Protein AF-A0A9R0X3T2-F1 (afdb_monomer_lite)

Radius of gyration: 29.92 Å; chains: 1; bounding box: 64×78×100 Å

Secondary structure (DSSP, 8-state):
--PPPPPPPP------------PPPPPPPP-----PPPP------PPP----------------------SSPPPPHHHHHHHHHHHHHHHHTT--PPEEEETHHHHHHHTT-----EEEEESSS-HHHHHHHHHHHHHHTT-----EE-----TTT-TT---EEEEETTEEEEEEE-EEEEEETTEEEEEEEE--HHHHHHTSS-GGGS-EEETTTTEEE-SSSSHHHHHHHTEE--SS-HHHHHHH-THHHHHHHHHHH-GGGTT--EE---

Foldseek 3Di:
DDDDDDDDDDDDDDDDDDDDPPDDDDDDDDDDDDDDDDDDDDDDDDDDDDDDDDDDDDPPPPPQLFQQFAQAFDDDPQRLVVLVLLVVLCVVVVPPKWWKFFFPCVLQRRSVHDDQETEIEIQPDAQVVSVVSSCVVCVVVVHDFDFFDAPADPPVQAPAWRWGWGQDPNGIYIYTAQWAWADDPPDLRTHIDRDDLLNSLQLDLWQLRSWIQTSVVSDIDRSLVCNVVCSRSLETEHSDQLVVNCVNPVVSVVVSVCVCPDPVSVSRHDYDRD

Organism: Triticum turgidum subsp. durum (NCBI:txid4567)

Structure (mmCIF, N/CA/C/O backbone):
data_AF-A0A9R0X3T2-F1
#
_entry.id   AF-A0A9R0X3T2-F1
#
loop_
_atom_site.group_PDB
_atom_site.id
_atom_site.type_symbol
_atom_site.label_atom_id
_atom_site.label_alt_id
_atom_site.label_comp_id
_atom_site.label_asym_id
_atom_site.label_entity_id
_atom_site.label_seq_id
_atom_site.pdbx_PDB_ins_code
_atom_site.Cartn_x
_atom_site.Cartn_y
_atom_site.Cartn_z
_atom_site.occupancy
_atom_site.B_iso_or_equiv
_atom_site.auth_seq_id
_atom_site.auth_comp_id
_atom_site.auth_asym_id
_atom_site.auth_atom_id
_atom_site.pdbx_PDB_model_num
ATOM 1 N N . MET A 1 1 ? 24.440 27.290 57.974 1.00 36.91 1 MET A N 1
ATOM 2 C CA . MET A 1 1 ? 24.805 26.361 59.068 1.00 36.91 1 MET A CA 1
ATOM 3 C C . MET A 1 1 ? 23.700 25.313 59.160 1.00 36.91 1 MET A C 1
ATOM 5 O O . MET A 1 1 ? 22.662 25.581 59.733 1.00 36.91 1 MET A O 1
ATOM 9 N N . SER A 1 2 ? 23.721 24.311 58.283 1.00 34.28 2 SER A N 1
ATOM 10 C CA . SER A 1 2 ? 24.320 22.978 58.498 1.00 34.28 2 SER A CA 1
ATOM 11 C C . SER A 1 2 ? 23.451 22.077 59.382 1.00 34.28 2 SER A C 1
ATOM 13 O O . SER A 1 2 ? 23.722 21.934 60.570 1.00 34.28 2 SER A O 1
ATOM 15 N N . LEU A 1 3 ? 22.445 21.429 58.780 1.00 30.67 3 LEU A N 1
ATOM 16 C CA . LEU A 1 3 ? 21.837 20.228 59.354 1.00 30.67 3 LEU A CA 1
ATOM 17 C C . LEU A 1 3 ? 22.583 18.996 58.827 1.00 30.67 3 LEU A C 1
ATOM 19 O O . LEU A 1 3 ? 22.654 18.747 57.626 1.00 30.67 3 LEU A O 1
ATOM 23 N N . ARG A 1 4 ? 23.194 18.280 59.773 1.00 31.97 4 ARG A N 1
ATOM 24 C CA . ARG A 1 4 ? 23.979 17.056 59.606 1.00 31.97 4 ARG A CA 1
ATOM 25 C C . ARG A 1 4 ? 23.088 15.876 59.209 1.00 31.97 4 ARG A C 1
ATOM 27 O O . ARG A 1 4 ? 22.057 15.650 59.835 1.00 31.97 4 ARG A O 1
ATOM 34 N N . LEU A 1 5 ? 23.556 15.089 58.237 1.00 32.12 5 LEU A N 1
ATOM 35 C CA . LEU A 1 5 ? 23.069 13.737 57.962 1.00 32.12 5 LEU A CA 1
ATOM 36 C C . LEU A 1 5 ? 23.277 12.829 59.187 1.00 32.12 5 LEU A C 1
ATOM 38 O O . LEU A 1 5 ? 24.387 12.741 59.716 1.00 32.12 5 LEU A O 1
ATOM 42 N N . LEU A 1 6 ? 22.218 12.120 59.585 1.00 33.97 6 LEU A N 1
ATOM 43 C CA . LEU A 1 6 ? 22.275 10.969 60.485 1.00 33.97 6 LEU A CA 1
ATOM 44 C C . LEU A 1 6 ? 22.559 9.688 59.684 1.00 33.97 6 LEU A C 1
ATOM 46 O O . LEU A 1 6 ? 21.814 9.328 58.776 1.00 33.97 6 LEU A O 1
ATOM 50 N N . LEU A 1 7 ? 23.628 8.993 60.069 1.00 35.19 7 LEU A N 1
ATOM 51 C CA . LEU A 1 7 ? 23.935 7.603 59.719 1.00 35.19 7 LEU A CA 1
ATOM 52 C C . LEU A 1 7 ? 23.179 6.637 60.651 1.00 35.19 7 LEU A C 1
ATOM 54 O O . LEU A 1 7 ? 23.139 6.902 61.855 1.00 35.19 7 LEU A O 1
ATOM 58 N N . PRO A 1 8 ? 22.710 5.472 60.164 1.00 43.31 8 PRO A N 1
ATOM 59 C CA . PRO A 1 8 ? 22.481 4.292 60.992 1.00 43.31 8 PRO A CA 1
ATOM 60 C C . PRO A 1 8 ? 23.628 3.254 60.872 1.00 43.31 8 PRO A C 1
ATOM 62 O O . PRO A 1 8 ? 24.472 3.357 59.976 1.00 43.31 8 PRO A O 1
ATOM 65 N N . PRO A 1 9 ? 23.710 2.281 61.807 1.00 38.84 9 PRO A N 1
ATOM 66 C CA . PRO A 1 9 ? 24.925 1.525 62.108 1.00 38.84 9 PRO A CA 1
ATOM 67 C C . PRO A 1 9 ? 25.069 0.182 61.363 1.00 38.84 9 PRO A C 1
ATOM 69 O O . PRO A 1 9 ? 24.185 -0.298 60.663 1.00 38.84 9 PRO A O 1
ATOM 72 N N . ARG A 1 10 ? 26.263 -0.392 61.548 1.00 34.38 10 ARG A N 1
ATOM 73 C CA . ARG A 1 10 ? 26.884 -1.574 60.928 1.00 34.38 10 ARG A CA 1
ATOM 74 C C . ARG A 1 10 ? 26.078 -2.881 61.023 1.00 34.38 10 ARG A C 1
ATOM 76 O O . ARG A 1 10 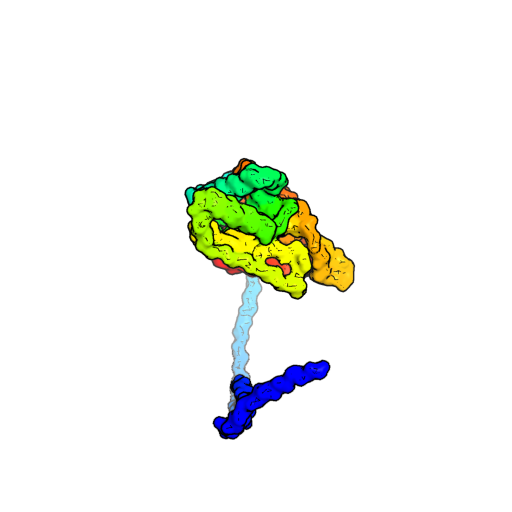? 25.565 -3.196 62.090 1.00 34.38 10 ARG A O 1
ATOM 83 N N . GLY A 1 11 ? 26.200 -3.727 59.988 1.00 29.55 11 GLY A N 1
ATOM 84 C CA . GLY A 1 11 ? 26.195 -5.187 60.168 1.00 29.55 11 GLY A CA 1
ATOM 85 C C . GLY A 1 11 ? 25.700 -6.049 58.999 1.00 29.55 11 GLY A C 1
ATOM 86 O O . GLY A 1 11 ? 24.588 -6.552 59.060 1.00 29.55 11 GLY A O 1
ATOM 87 N N . SER A 1 12 ? 26.534 -6.302 57.985 1.00 30.25 12 SER A N 1
ATOM 88 C CA . SER A 1 12 ? 26.829 -7.667 57.493 1.00 30.25 12 SER A CA 1
ATOM 89 C C . SER A 1 12 ? 27.680 -7.632 56.230 1.00 30.25 12 SER A C 1
ATOM 91 O O . SER A 1 12 ? 27.342 -7.025 55.218 1.00 30.25 12 SER A O 1
ATOM 93 N N . LEU A 1 13 ? 28.818 -8.305 56.339 1.00 33.38 13 LEU A N 1
ATOM 94 C CA . LEU A 1 13 ? 29.817 -8.526 55.313 1.00 33.38 13 LEU A CA 1
ATOM 95 C C . LEU A 1 13 ? 29.300 -9.631 54.373 1.00 33.38 13 LEU A C 1
ATOM 97 O O . LEU A 1 13 ? 29.270 -10.795 54.761 1.00 33.38 13 LEU A O 1
ATOM 101 N N . LEU A 1 14 ? 28.886 -9.283 53.153 1.00 32.12 14 LEU A N 1
ATOM 102 C CA . LEU A 1 14 ? 28.640 -10.253 52.082 1.00 32.12 14 LEU A CA 1
ATOM 103 C C . LEU A 1 14 ? 29.663 -10.025 50.971 1.00 32.12 14 LEU A C 1
ATOM 105 O O . LEU A 1 14 ? 29.669 -9.007 50.282 1.00 32.12 14 LEU A O 1
ATOM 109 N N . LEU A 1 15 ? 30.573 -10.991 50.878 1.00 32.34 15 LEU A N 1
ATOM 110 C CA . LEU A 1 15 ? 31.623 -11.121 49.880 1.00 32.34 15 LEU A CA 1
ATOM 111 C C . LEU A 1 15 ? 31.049 -11.033 48.458 1.00 32.34 15 LEU A C 1
ATOM 113 O O . LEU A 1 15 ? 30.177 -11.815 48.079 1.00 32.34 15 LEU A O 1
ATOM 117 N N . LEU A 1 16 ? 31.591 -10.107 47.662 1.00 30.00 16 LEU A N 1
ATOM 118 C CA . LEU A 1 16 ? 31.422 -10.085 46.212 1.00 30.00 16 LEU A CA 1
ATOM 119 C C . LEU A 1 16 ? 32.037 -11.357 45.609 1.00 30.00 16 LEU A C 1
ATOM 121 O O . LEU A 1 16 ? 33.257 -11.504 45.562 1.00 30.00 16 LEU A O 1
ATOM 125 N N . PHE A 1 17 ? 31.194 -12.245 45.086 1.00 31.61 17 PHE A N 1
ATOM 126 C CA . PHE A 1 17 ? 31.610 -13.246 44.106 1.00 31.61 17 PHE A CA 1
ATOM 127 C C . PHE A 1 17 ? 31.613 -12.608 42.706 1.00 31.61 17 PHE A C 1
ATOM 129 O O . PHE A 1 17 ? 30.622 -11.981 42.326 1.00 31.61 17 PHE A O 1
ATOM 136 N N . PRO A 1 18 ? 32.679 -12.761 41.901 1.00 34.22 18 PRO A N 1
ATOM 137 C CA . PRO A 1 18 ? 32.674 -12.275 40.530 1.00 34.22 18 PRO A CA 1
ATOM 138 C C . PRO A 1 18 ? 31.696 -13.098 39.679 1.00 34.22 18 PRO A C 1
ATOM 140 O O . PRO A 1 18 ? 31.764 -14.329 39.630 1.00 34.22 18 PRO A O 1
ATOM 143 N N . LEU A 1 19 ? 30.796 -12.404 38.975 1.00 35.81 19 LEU A N 1
ATOM 144 C CA . LEU A 1 19 ? 29.918 -12.971 37.951 1.00 35.81 19 LEU A CA 1
ATOM 145 C C . LEU A 1 19 ? 30.763 -13.649 36.863 1.00 35.81 19 LEU A C 1
ATOM 147 O O . LEU A 1 19 ? 31.404 -13.013 36.026 1.00 35.81 19 LEU A O 1
ATOM 151 N N . ARG A 1 20 ? 30.757 -14.981 36.894 1.00 31.84 20 ARG A N 1
ATOM 152 C CA . ARG A 1 20 ? 31.376 -15.867 35.910 1.00 31.84 20 ARG A CA 1
ATOM 153 C C . ARG A 1 20 ? 30.714 -15.631 34.547 1.00 31.84 20 ARG A C 1
ATOM 155 O O . ARG A 1 20 ? 29.551 -15.979 34.353 1.00 31.84 20 ARG A O 1
ATOM 162 N N . ARG A 1 21 ? 31.456 -15.054 33.592 1.00 35.69 21 ARG A N 1
ATOM 163 C CA . ARG A 1 21 ? 31.074 -15.009 32.169 1.00 35.69 21 ARG A CA 1
ATOM 164 C C . ARG A 1 21 ? 30.716 -16.428 31.710 1.00 35.69 21 ARG A C 1
ATOM 166 O O . ARG A 1 21 ? 31.570 -17.314 31.749 1.00 35.69 21 ARG A O 1
ATOM 173 N N . ARG A 1 22 ? 29.474 -16.647 31.263 1.00 32.12 22 ARG A N 1
ATOM 174 C CA . ARG A 1 22 ? 29.095 -17.859 30.521 1.00 32.12 22 ARG A CA 1
ATOM 175 C C . ARG A 1 22 ? 29.876 -17.866 29.204 1.00 32.12 22 ARG A C 1
ATOM 177 O O . ARG A 1 22 ? 29.570 -17.100 28.299 1.00 32.12 22 ARG A O 1
ATOM 184 N N . GLN A 1 23 ? 30.914 -18.694 29.126 1.00 35.78 23 GLN A N 1
ATOM 185 C CA . GLN A 1 23 ? 31.566 -19.046 27.869 1.00 35.78 23 GLN A CA 1
ATOM 186 C C . GLN A 1 23 ? 30.655 -20.027 27.124 1.00 35.78 23 GLN A C 1
ATOM 188 O O . GLN A 1 23 ? 30.303 -21.076 27.660 1.00 35.78 23 GLN A O 1
ATOM 193 N N . THR A 1 24 ? 30.256 -19.685 25.904 1.00 43.75 24 THR A N 1
ATOM 194 C CA . THR A 1 24 ? 29.661 -20.636 24.960 1.00 43.75 24 THR A CA 1
ATOM 195 C C . THR A 1 24 ? 30.725 -21.656 24.533 1.00 43.75 24 THR A C 1
ATOM 197 O O . THR A 1 24 ? 31.874 -21.256 24.309 1.00 43.75 24 THR A O 1
ATOM 200 N N . PRO A 1 25 ? 30.403 -22.954 24.406 1.00 37.44 25 PRO A N 1
ATOM 201 C CA . PRO A 1 25 ? 31.389 -23.949 24.000 1.00 37.44 25 PRO A CA 1
ATOM 202 C C . PRO A 1 25 ? 31.827 -23.716 22.545 1.00 37.44 25 PRO A C 1
ATOM 204 O O . PRO A 1 25 ? 31.000 -23.502 21.661 1.00 37.44 25 PRO A O 1
ATOM 207 N N . ARG A 1 26 ? 33.144 -23.741 22.304 1.00 41.28 26 ARG A N 1
ATOM 208 C CA . ARG A 1 26 ? 33.734 -23.765 20.955 1.00 41.28 26 ARG A CA 1
ATOM 209 C C . ARG A 1 26 ? 33.495 -25.139 20.307 1.00 41.28 26 ARG A C 1
ATOM 211 O O . ARG A 1 26 ? 33.545 -26.137 21.028 1.00 41.28 26 ARG A O 1
ATOM 218 N N . PRO A 1 27 ? 33.295 -25.220 18.980 1.00 46.53 27 PRO A N 1
ATOM 219 C CA . PRO A 1 27 ? 33.240 -26.500 18.279 1.00 46.53 27 PRO A CA 1
ATOM 220 C C . PRO A 1 27 ? 34.617 -27.197 18.294 1.00 46.53 27 PRO A C 1
ATOM 222 O O . PRO A 1 27 ? 35.647 -26.515 18.357 1.00 46.53 27 PRO A O 1
ATOM 225 N N . PRO A 1 28 ? 34.659 -28.542 18.255 1.00 49.03 28 PRO A N 1
ATOM 226 C CA . PRO A 1 28 ? 35.907 -29.298 18.297 1.00 49.03 28 PRO A CA 1
ATOM 227 C C . PRO A 1 28 ? 36.697 -29.166 16.980 1.00 49.03 28 PRO A C 1
ATOM 229 O O . PRO A 1 28 ? 36.103 -28.948 15.922 1.00 49.03 28 PRO A O 1
ATOM 232 N N . PRO A 1 29 ? 38.034 -29.313 17.015 1.00 39.72 29 PRO A N 1
ATOM 233 C CA . PRO A 1 29 ? 38.860 -29.268 15.815 1.00 39.72 29 PRO A CA 1
ATOM 234 C C . PRO A 1 29 ? 38.640 -30.512 14.943 1.00 39.72 29 PRO A C 1
ATOM 236 O O . PRO A 1 29 ? 38.550 -31.634 15.445 1.00 39.72 29 PRO A O 1
ATOM 239 N N . PHE A 1 30 ? 38.599 -30.308 13.623 1.00 37.53 30 PHE A N 1
ATOM 240 C CA . PHE A 1 30 ? 38.613 -31.384 12.633 1.00 37.53 30 PHE A CA 1
ATOM 241 C C . PHE A 1 30 ? 39.900 -32.203 12.779 1.00 37.53 30 PHE A C 1
ATOM 243 O O . PHE A 1 30 ? 41.004 -31.691 12.596 1.00 37.53 30 PHE A O 1
ATOM 250 N N . ARG A 1 31 ? 39.750 -33.485 13.114 1.00 30.50 31 ARG A N 1
ATOM 251 C CA . ARG A 1 31 ? 40.844 -34.453 13.183 1.00 30.50 31 ARG A CA 1
ATOM 252 C C . ARG A 1 31 ? 40.905 -35.187 11.845 1.00 30.50 31 ARG A C 1
ATOM 254 O O . ARG A 1 31 ? 40.055 -36.021 11.556 1.00 30.50 31 ARG A O 1
ATOM 261 N N . THR A 1 32 ? 41.891 -34.857 11.019 1.00 31.91 32 THR A N 1
ATOM 262 C CA . THR A 1 32 ? 42.253 -35.626 9.826 1.00 31.91 32 THR A CA 1
ATOM 263 C C . THR A 1 32 ? 42.945 -36.914 10.261 1.00 31.91 32 THR A C 1
ATOM 265 O O . THR A 1 32 ? 44.094 -36.905 10.694 1.00 31.91 32 THR A O 1
ATOM 268 N N . THR A 1 33 ? 42.244 -38.040 10.169 1.00 30.36 33 THR A N 1
ATOM 269 C CA . THR A 1 33 ? 42.866 -39.366 10.219 1.00 30.36 33 THR A CA 1
ATOM 270 C C . THR A 1 33 ? 43.105 -39.838 8.794 1.00 30.36 33 THR A C 1
ATOM 272 O O . THR A 1 33 ? 42.162 -40.169 8.075 1.00 30.36 33 THR A O 1
ATOM 275 N N . ALA A 1 34 ? 44.376 -39.840 8.394 1.00 35.28 34 ALA A N 1
ATOM 276 C CA . ALA A 1 34 ? 44.856 -40.576 7.237 1.00 35.28 34 ALA A CA 1
ATOM 277 C C . ALA A 1 34 ? 44.520 -42.063 7.421 1.00 35.28 34 ALA A C 1
ATOM 279 O O . ALA A 1 34 ? 44.840 -42.647 8.456 1.00 35.28 34 ALA A O 1
ATOM 280 N N . THR A 1 35 ? 43.853 -42.653 6.434 1.00 33.06 35 THR A N 1
ATOM 281 C CA . THR A 1 35 ? 43.736 -44.106 6.293 1.00 33.06 35 THR A CA 1
ATOM 282 C C . THR A 1 35 ? 44.109 -44.471 4.864 1.00 33.06 35 THR A C 1
ATOM 284 O O . THR A 1 35 ? 43.756 -43.770 3.915 1.00 33.06 35 THR A O 1
ATOM 287 N N . ASP A 1 36 ? 44.928 -45.513 4.780 1.00 29.47 36 ASP A N 1
ATOM 288 C CA . ASP A 1 36 ? 45.645 -46.012 3.618 1.00 29.47 36 ASP A CA 1
ATOM 289 C C . ASP A 1 36 ? 44.772 -46.271 2.388 1.00 29.47 36 ASP A C 1
ATOM 291 O O . ASP A 1 36 ? 43.709 -46.889 2.456 1.00 29.47 36 ASP A O 1
ATOM 295 N N . VAL A 1 37 ? 45.304 -45.873 1.232 1.00 32.44 37 VAL A N 1
ATOM 296 C CA . VAL A 1 37 ? 44.839 -46.286 -0.093 1.00 32.44 37 VAL A CA 1
ATOM 297 C C . VAL A 1 37 ? 45.663 -47.504 -0.524 1.00 32.44 37 VAL A C 1
ATOM 299 O O . VAL A 1 37 ? 46.874 -47.366 -0.702 1.00 32.44 37 VAL A O 1
ATOM 302 N N . PRO A 1 38 ? 45.065 -48.684 -0.769 1.00 32.12 38 PRO A N 1
ATOM 303 C CA . PRO A 1 38 ? 45.758 -49.743 -1.477 1.00 32.12 38 PRO A CA 1
ATOM 304 C C . PRO A 1 38 ? 45.622 -49.540 -2.991 1.00 32.12 38 PRO A C 1
ATOM 306 O O . PRO A 1 38 ? 44.528 -49.470 -3.551 1.00 32.12 38 PRO A O 1
ATOM 309 N N . HIS A 1 39 ? 46.770 -49.486 -3.661 1.00 30.41 39 HIS A N 1
ATOM 310 C CA . HIS A 1 39 ? 46.905 -49.619 -5.107 1.00 30.41 39 HIS A CA 1
ATOM 311 C C . HIS A 1 39 ? 46.313 -50.949 -5.607 1.00 30.41 39 HIS A C 1
ATOM 313 O O . HIS A 1 39 ? 46.802 -52.011 -5.218 1.00 30.41 39 HIS A O 1
ATOM 319 N N . ARG A 1 40 ? 45.389 -50.915 -6.583 1.00 30.19 40 ARG A N 1
ATOM 320 C CA . ARG A 1 40 ? 45.369 -51.926 -7.659 1.00 30.19 40 ARG A CA 1
ATOM 321 C C . ARG A 1 40 ? 44.568 -51.529 -8.908 1.00 30.19 40 ARG A C 1
ATOM 323 O O . ARG A 1 40 ? 43.370 -51.305 -8.849 1.00 30.19 40 ARG A O 1
ATOM 330 N N . ALA A 1 41 ? 45.300 -51.566 -10.022 1.00 29.28 41 ALA A N 1
ATOM 331 C CA . ALA A 1 41 ? 44.943 -51.981 -11.382 1.00 29.28 41 ALA A CA 1
ATOM 332 C C . ALA A 1 41 ? 43.785 -51.301 -12.145 1.00 29.28 41 ALA A C 1
ATOM 334 O O . ALA A 1 41 ? 42.599 -51.494 -11.902 1.00 29.28 41 ALA A O 1
ATOM 335 N N . SER A 1 42 ? 44.218 -50.629 -13.210 1.00 30.41 42 SER A N 1
ATOM 336 C CA . SER A 1 42 ? 43.514 -50.251 -14.432 1.00 30.41 42 SER A CA 1
ATOM 337 C C . SER A 1 42 ? 42.601 -51.335 -15.022 1.00 30.41 42 SER A C 1
ATOM 339 O O . SER A 1 42 ? 43.057 -52.435 -15.332 1.00 30.41 42 SER A O 1
ATOM 341 N N . SER A 1 43 ? 41.362 -50.960 -15.338 1.00 30.11 43 SER A N 1
ATOM 342 C CA . SER A 1 43 ? 40.612 -51.539 -16.457 1.00 30.11 43 SER A CA 1
ATOM 343 C C . SER A 1 43 ? 39.827 -50.431 -17.163 1.00 30.11 43 SER A C 1
ATOM 345 O O . SER A 1 43 ? 39.047 -49.700 -16.558 1.00 30.11 43 SER A O 1
ATOM 347 N N . PHE A 1 44 ? 40.132 -50.255 -18.447 1.00 30.97 44 PHE A N 1
ATOM 348 C CA . PHE A 1 44 ? 39.480 -49.322 -19.356 1.00 30.97 44 PHE A CA 1
ATOM 349 C C . PHE A 1 44 ? 38.046 -49.794 -19.625 1.00 30.97 44 PHE A C 1
ATOM 351 O O . PHE A 1 44 ? 37.859 -50.891 -20.145 1.00 30.97 44 PHE A O 1
ATOM 358 N N . PHE A 1 45 ? 37.049 -48.957 -19.332 1.00 30.36 45 PHE A N 1
ATOM 359 C CA . PHE A 1 45 ? 35.698 -49.110 -19.873 1.00 30.36 45 PHE A CA 1
ATOM 360 C C . PHE A 1 45 ? 35.379 -47.923 -20.781 1.00 30.36 45 PHE A C 1
ATOM 362 O O . PHE A 1 45 ? 35.136 -46.802 -20.338 1.00 30.36 45 PHE A O 1
ATOM 369 N N . SER A 1 46 ? 35.431 -48.200 -22.078 1.00 27.72 46 SER A N 1
ATOM 370 C CA . SER A 1 46 ? 35.060 -47.323 -23.182 1.00 27.72 46 SER A CA 1
ATOM 371 C C . SER A 1 46 ? 33.535 -47.186 -23.239 1.00 27.72 46 SER A C 1
ATOM 373 O O . SER A 1 46 ? 32.839 -48.182 -23.429 1.00 27.72 46 SER A O 1
ATOM 375 N N . ILE A 1 47 ? 33.002 -45.968 -23.118 1.00 32.19 47 ILE A N 1
ATOM 376 C CA . ILE A 1 47 ? 31.589 -45.665 -23.408 1.00 32.19 47 ILE A CA 1
ATOM 377 C C . ILE A 1 47 ? 31.531 -45.021 -24.803 1.00 32.19 47 ILE A C 1
ATOM 379 O O . ILE A 1 47 ? 32.277 -44.070 -25.049 1.00 32.19 47 ILE A O 1
ATOM 383 N N . PRO A 1 48 ? 30.697 -45.509 -25.742 1.00 32.19 48 PRO A N 1
ATOM 384 C CA . PRO A 1 48 ? 30.672 -44.980 -27.097 1.00 32.19 48 PRO A CA 1
ATOM 385 C C . PRO A 1 48 ? 29.901 -43.656 -27.161 1.00 32.19 48 PRO A C 1
ATOM 387 O O . PRO A 1 48 ? 28.769 -43.544 -26.691 1.00 32.19 48 PRO A O 1
ATOM 390 N N . ILE A 1 49 ? 30.509 -42.664 -27.812 1.00 31.42 49 ILE A N 1
ATOM 391 C CA . ILE A 1 49 ? 29.857 -41.431 -28.259 1.00 31.42 49 ILE A CA 1
ATOM 392 C C . ILE A 1 49 ? 28.960 -41.796 -29.445 1.00 31.42 49 ILE A C 1
ATOM 394 O O . ILE A 1 49 ? 29.452 -42.155 -30.515 1.00 31.42 49 ILE A O 1
ATOM 398 N N . ARG A 1 50 ? 27.639 -41.707 -29.270 1.00 29.66 50 ARG A N 1
ATOM 399 C CA . ARG A 1 50 ? 26.685 -41.830 -30.376 1.00 29.66 50 ARG A CA 1
ATOM 400 C C . ARG A 1 50 ? 26.343 -40.432 -30.881 1.00 29.66 50 ARG A C 1
ATOM 402 O O . ARG A 1 50 ? 25.562 -39.715 -30.266 1.00 29.66 50 ARG A O 1
ATOM 409 N N . ALA A 1 51 ? 26.951 -40.059 -32.002 1.00 33.31 51 ALA A N 1
ATOM 410 C CA . ALA A 1 51 ? 26.495 -38.941 -32.812 1.00 33.31 51 ALA A CA 1
ATOM 411 C C . ALA A 1 51 ? 25.090 -39.257 -33.351 1.00 33.31 51 ALA A C 1
ATOM 413 O O . ALA A 1 51 ? 24.871 -40.329 -33.917 1.00 33.31 51 ALA A O 1
ATOM 414 N N . PHE A 1 52 ? 24.152 -38.328 -33.180 1.00 30.59 52 PHE A N 1
ATOM 415 C CA . PHE A 1 52 ? 22.895 -38.327 -33.920 1.00 30.59 52 PHE A CA 1
ATOM 416 C C . PHE A 1 52 ? 22.714 -36.953 -34.559 1.00 30.59 52 PHE A C 1
ATOM 418 O O . PHE A 1 52 ? 22.455 -35.950 -33.899 1.00 30.59 52 PHE A O 1
ATOM 425 N N . THR A 1 53 ? 22.938 -36.935 -35.866 1.00 33.16 53 THR A N 1
ATOM 426 C CA . THR A 1 53 ? 22.538 -35.895 -36.803 1.00 33.16 53 THR A CA 1
ATOM 427 C C . THR A 1 53 ? 21.020 -35.941 -36.982 1.00 33.16 53 THR A C 1
ATOM 429 O O . THR A 1 53 ? 20.437 -37.017 -37.098 1.00 33.16 53 THR A O 1
ATOM 432 N N . GLY A 1 54 ? 20.369 -34.777 -37.023 1.00 28.89 54 GLY A N 1
ATOM 433 C CA . GLY A 1 54 ? 18.943 -34.689 -37.338 1.00 28.89 54 GLY A CA 1
ATOM 434 C C . GLY A 1 54 ? 18.298 -33.391 -36.873 1.00 28.89 54 GLY A C 1
ATOM 435 O O . GLY A 1 54 ? 17.645 -33.356 -35.838 1.00 28.89 54 GLY A O 1
ATOM 436 N N . VAL A 1 55 ? 18.465 -32.326 -37.657 1.00 39.66 55 VAL A N 1
ATOM 437 C CA . VAL A 1 55 ? 17.594 -31.147 -37.594 1.00 39.66 55 VAL A CA 1
ATOM 438 C C . VAL A 1 55 ? 16.322 -31.483 -38.371 1.00 39.66 55 VAL A C 1
ATOM 440 O O . VAL A 1 55 ? 16.385 -31.693 -39.578 1.00 39.66 55 VAL A O 1
ATOM 443 N N . SER A 1 56 ? 15.174 -31.522 -37.700 1.00 31.36 56 SER A N 1
ATOM 444 C CA . SER A 1 56 ? 13.887 -31.202 -38.322 1.00 31.36 56 SER A CA 1
ATOM 445 C C . SER A 1 56 ? 12.906 -30.744 -37.247 1.00 31.36 56 SER A C 1
ATOM 447 O O . SER A 1 56 ? 12.848 -31.308 -36.155 1.00 31.36 56 SER A O 1
ATOM 449 N N . GLY A 1 57 ? 12.231 -29.636 -37.539 1.00 38.44 57 GLY A N 1
ATOM 450 C CA . GLY A 1 57 ? 11.612 -28.741 -36.574 1.00 38.44 57 GLY A CA 1
ATOM 451 C C . GLY A 1 57 ? 10.501 -29.368 -35.741 1.00 38.44 57 GLY A C 1
ATOM 452 O O . GLY A 1 57 ? 9.478 -29.805 -36.256 1.00 38.44 57 GLY A O 1
ATOM 453 N N . MET A 1 58 ? 10.673 -29.290 -34.427 1.00 33.28 58 MET A N 1
ATOM 454 C CA . MET A 1 58 ? 9.571 -29.275 -33.476 1.00 33.28 58 MET A CA 1
ATOM 455 C C . MET A 1 58 ? 9.344 -27.808 -33.128 1.00 33.28 58 MET A C 1
ATOM 457 O O . MET A 1 58 ? 10.093 -27.223 -32.347 1.00 33.28 58 MET A O 1
ATOM 461 N N . ALA A 1 59 ? 8.348 -27.189 -33.761 1.00 36.31 59 ALA A N 1
ATOM 462 C CA . ALA A 1 59 ? 7.803 -25.931 -33.283 1.00 36.31 59 ALA A CA 1
ATOM 463 C C . ALA A 1 59 ? 7.253 -26.193 -31.876 1.00 36.31 59 ALA A C 1
ATOM 465 O O . ALA A 1 59 ? 6.151 -26.712 -31.710 1.00 36.31 59 ALA A O 1
ATOM 466 N N . ALA A 1 60 ? 8.058 -25.893 -30.857 1.00 38.88 60 ALA A N 1
ATOM 467 C CA . ALA A 1 60 ? 7.586 -25.795 -29.492 1.00 38.88 60 ALA A CA 1
ATOM 468 C C . ALA A 1 60 ? 6.623 -24.610 -29.465 1.00 38.88 60 ALA A C 1
ATOM 470 O O . ALA A 1 60 ? 7.037 -23.461 -29.326 1.00 38.88 60 ALA A O 1
ATOM 471 N N . GLY A 1 61 ? 5.336 -24.889 -29.673 1.00 33.22 61 GLY A N 1
ATOM 472 C CA . GLY A 1 61 ? 4.283 -23.943 -29.361 1.00 33.22 61 GLY A CA 1
ATOM 473 C C . GLY A 1 61 ? 4.465 -23.556 -27.903 1.00 33.22 61 GLY A C 1
ATOM 474 O O . GLY A 1 61 ? 4.202 -24.350 -27.002 1.00 33.22 61 GLY A O 1
ATOM 475 N N . THR A 1 62 ? 4.988 -22.357 -27.661 1.00 40.56 62 THR A N 1
ATOM 476 C CA . THR A 1 62 ? 4.980 -21.750 -26.340 1.00 40.56 62 THR A CA 1
ATOM 477 C C . THR A 1 62 ? 3.520 -21.515 -25.996 1.00 40.56 62 THR A C 1
ATOM 479 O O . THR A 1 62 ? 2.973 -20.465 -26.319 1.00 40.56 62 THR A O 1
ATOM 482 N N . HIS A 1 63 ? 2.866 -22.504 -25.384 1.00 42.59 63 HIS A N 1
ATOM 483 C CA . HIS A 1 63 ? 1.602 -22.288 -24.701 1.00 42.59 63 HIS A CA 1
ATOM 484 C C . HIS A 1 63 ? 1.892 -21.306 -23.572 1.00 42.59 63 HIS A C 1
ATOM 486 O O . HIS A 1 63 ? 2.392 -21.659 -22.504 1.00 42.59 63 HIS A O 1
ATOM 492 N N . GLN A 1 64 ? 1.683 -20.033 -23.877 1.00 52.66 64 GLN A N 1
ATOM 493 C CA . GLN A 1 64 ? 1.828 -18.938 -22.947 1.00 52.66 64 GLN A CA 1
ATOM 494 C C . GLN A 1 64 ? 0.683 -19.102 -21.954 1.00 52.66 64 GLN A C 1
ATOM 496 O O . GLN A 1 64 ? -0.474 -18.860 -22.281 1.00 52.66 64 GLN A O 1
ATOM 501 N N . ARG A 1 65 ? 0.999 -19.651 -20.780 1.00 60.12 65 ARG A N 1
ATOM 502 C CA . ARG A 1 65 ? 0.041 -19.827 -19.691 1.00 60.12 65 ARG A CA 1
ATOM 503 C C . ARG A 1 65 ? -0.342 -18.422 -19.227 1.00 60.12 65 ARG A C 1
ATOM 505 O O . ARG A 1 65 ? 0.427 -17.779 -18.523 1.00 60.12 65 ARG A O 1
ATOM 512 N N . THR A 1 66 ? -1.458 -17.909 -19.727 1.00 63.84 66 THR A N 1
ATOM 513 C CA . THR A 1 66 ? -2.021 -16.634 -19.285 1.00 63.84 66 THR A CA 1
ATOM 514 C C . THR A 1 66 ? -2.597 -16.832 -17.896 1.00 63.84 66 THR A C 1
ATOM 516 O O . THR A 1 66 ? -3.303 -17.813 -17.654 1.00 63.84 66 THR A O 1
ATOM 519 N N . VAL A 1 67 ? -2.260 -15.933 -16.981 1.00 77.62 67 VAL A N 1
ATOM 520 C CA . VAL A 1 67 ? -2.780 -15.964 -15.617 1.00 77.62 67 VAL A CA 1
ATOM 521 C C . VAL A 1 67 ? -4.173 -15.349 -15.634 1.00 77.62 67 VAL A C 1
ATOM 523 O O . VAL A 1 67 ? -4.371 -14.285 -16.223 1.00 77.62 67 VAL A O 1
ATOM 526 N N . GLU A 1 68 ? -5.145 -16.014 -15.014 1.00 79.75 68 GLU A N 1
ATOM 527 C CA . GLU A 1 68 ? -6.463 -15.418 -14.805 1.00 79.75 68 GLU A CA 1
ATOM 528 C C . GLU A 1 68 ? -6.344 -14.339 -13.728 1.00 79.75 68 GLU A C 1
ATOM 530 O O . GLU A 1 68 ? -6.079 -14.621 -12.561 1.00 79.75 68 GLU A O 1
ATOM 535 N N . VAL A 1 69 ? -6.501 -13.086 -14.148 1.00 82.12 69 VAL A N 1
ATOM 536 C CA . VAL A 1 69 ? -6.442 -11.914 -13.276 1.00 82.12 69 VAL A CA 1
ATOM 537 C C . VAL A 1 69 ? -7.823 -11.285 -13.253 1.00 82.12 69 VAL A C 1
ATOM 539 O O . VAL A 1 69 ? -8.380 -10.973 -14.308 1.00 82.12 69 VAL A O 1
ATOM 542 N N . ARG A 1 70 ? -8.370 -11.093 -12.055 1.00 84.25 70 ARG A N 1
ATOM 543 C CA . ARG A 1 70 ? -9.661 -10.430 -11.854 1.00 84.25 70 ARG A CA 1
ATOM 544 C C . ARG A 1 70 ? -9.573 -8.962 -12.272 1.00 84.25 70 ARG A C 1
ATOM 546 O O . ARG A 1 70 ? -8.544 -8.318 -12.091 1.00 84.25 70 ARG A O 1
ATOM 553 N N . GLU A 1 71 ? -10.661 -8.421 -12.813 1.00 77.94 71 GLU A N 1
ATOM 554 C CA . GLU A 1 71 ? -10.718 -7.007 -13.218 1.00 77.94 71 GLU A CA 1
ATOM 555 C C . GLU A 1 71 ? -10.864 -6.058 -12.022 1.00 77.94 71 GLU A C 1
ATOM 557 O O . GLU A 1 71 ? -10.449 -4.902 -12.089 1.00 77.94 71 GLU A O 1
ATOM 562 N N . SER A 1 72 ? -11.411 -6.557 -10.912 1.00 83.00 72 SER A N 1
ATOM 563 C CA . SER A 1 72 ? -11.632 -5.804 -9.682 1.00 83.00 72 SER A CA 1
ATOM 564 C C . SER A 1 72 ? -11.196 -6.591 -8.450 1.00 83.00 72 SER A C 1
ATOM 566 O O . SER A 1 72 ? -11.255 -7.821 -8.412 1.00 83.00 72 SER A O 1
ATOM 568 N N . VAL A 1 73 ? -10.788 -5.856 -7.418 1.00 87.31 73 VAL A N 1
ATOM 569 C CA . VAL A 1 73 ? -10.469 -6.409 -6.100 1.00 87.31 73 VAL A CA 1
ATOM 570 C C . VAL A 1 73 ? -11.764 -6.623 -5.319 1.00 87.31 73 VAL A C 1
ATOM 572 O O . VAL A 1 73 ? -12.531 -5.684 -5.119 1.00 87.31 73 VAL A O 1
ATOM 575 N N . GLU A 1 74 ? -11.988 -7.855 -4.867 1.00 86.88 74 GLU A N 1
ATOM 576 C CA . GLU A 1 74 ? -13.083 -8.208 -3.961 1.00 86.88 74 GLU A CA 1
ATOM 577 C C . GLU A 1 74 ? -12.591 -8.144 -2.513 1.00 86.88 74 GLU A C 1
ATOM 579 O O . GLU A 1 74 ? -11.601 -8.787 -2.142 1.00 86.88 74 GLU A O 1
ATOM 584 N N . LEU A 1 75 ? -13.283 -7.348 -1.703 1.00 88.12 75 LEU A N 1
ATOM 585 C CA . LEU A 1 75 ? -12.979 -7.161 -0.290 1.00 88.12 75 LEU A CA 1
ATOM 586 C C . LEU A 1 75 ? -13.769 -8.157 0.554 1.00 88.12 75 LEU A C 1
ATOM 588 O O . LEU A 1 75 ? -14.924 -8.456 0.254 1.00 88.12 75 LEU A O 1
ATOM 592 N N . THR A 1 76 ? -13.156 -8.666 1.619 1.00 90.19 76 THR A N 1
ATOM 593 C CA . THR A 1 76 ? -13.898 -9.401 2.650 1.00 90.19 76 THR A CA 1
ATOM 594 C C . THR A 1 76 ? -14.683 -8.428 3.528 1.00 90.19 76 THR A C 1
ATOM 596 O O . THR A 1 76 ? -14.331 -7.254 3.635 1.00 90.19 76 THR A O 1
ATOM 599 N N . GLU A 1 77 ? -15.717 -8.914 4.217 1.00 89.75 77 GLU A N 1
ATOM 600 C CA . GLU A 1 77 ? -16.488 -8.091 5.163 1.00 89.75 77 GLU A CA 1
ATOM 601 C C . GLU A 1 77 ? -15.590 -7.441 6.232 1.00 89.75 77 GLU A C 1
ATOM 603 O O . GLU A 1 77 ? -15.806 -6.299 6.633 1.00 89.75 77 GLU A O 1
ATOM 608 N N . GLU A 1 78 ? -14.549 -8.146 6.680 1.00 88.69 78 GLU A N 1
ATOM 609 C CA . GLU A 1 78 ? -13.576 -7.629 7.645 1.00 88.69 78 GLU A CA 1
ATOM 610 C C . GLU A 1 78 ? -12.736 -6.489 7.053 1.00 88.69 78 GLU A C 1
ATOM 612 O O . GLU A 1 78 ? -12.600 -5.438 7.680 1.00 88.69 78 GLU A O 1
ATOM 617 N N . GLU A 1 79 ? -12.228 -6.654 5.829 1.00 90.88 79 GLU A N 1
ATOM 618 C CA . GLU A 1 79 ? -11.466 -5.619 5.120 1.00 90.88 79 GLU A CA 1
ATOM 619 C C . GLU A 1 79 ? -12.324 -4.385 4.839 1.00 90.88 79 GLU A C 1
ATOM 621 O O . GLU A 1 79 ? -11.876 -3.261 5.058 1.00 90.88 79 GLU A O 1
ATOM 626 N N . GLU A 1 80 ? -13.579 -4.571 4.419 1.00 91.50 80 GLU A N 1
ATOM 627 C CA . GLU A 1 80 ? -14.507 -3.460 4.211 1.00 91.50 80 GLU A CA 1
ATOM 628 C C . GLU A 1 80 ? -14.755 -2.681 5.500 1.00 91.50 80 GLU A C 1
ATOM 630 O O . GLU A 1 80 ? -14.740 -1.448 5.484 1.00 91.50 80 GLU A O 1
ATOM 635 N N . ARG A 1 81 ? -14.928 -3.376 6.630 1.00 91.00 81 ARG A N 1
ATOM 636 C CA . ARG A 1 81 ? -15.096 -2.737 7.941 1.00 91.00 81 ARG A CA 1
ATOM 637 C C . ARG A 1 81 ? -13.851 -1.968 8.366 1.00 91.00 81 ARG A C 1
ATOM 639 O O . ARG A 1 81 ? -13.975 -0.845 8.856 1.00 91.00 81 ARG A O 1
ATOM 646 N N . ILE A 1 82 ? -12.665 -2.541 8.164 1.00 90.75 82 ILE A N 1
ATOM 647 C CA . ILE A 1 82 ? -11.388 -1.868 8.431 1.00 90.75 82 ILE A CA 1
ATOM 648 C C . ILE A 1 82 ? -11.282 -0.604 7.578 1.00 90.75 82 ILE A C 1
ATOM 650 O O . ILE A 1 82 ? -11.068 0.485 8.104 1.00 90.75 82 ILE A O 1
ATOM 654 N N . PHE A 1 83 ? -11.463 -0.720 6.266 1.00 93.44 83 PHE A N 1
ATOM 655 C CA . PHE A 1 83 ? -11.313 0.395 5.337 1.00 93.44 83 PHE A CA 1
ATOM 656 C C . PHE A 1 83 ? -12.349 1.489 5.576 1.00 93.44 83 PHE A C 1
ATOM 658 O O . PHE A 1 83 ? -11.999 2.669 5.567 1.00 93.44 83 PHE A O 1
ATOM 665 N N . ALA A 1 84 ? -13.597 1.119 5.873 1.00 92.25 84 ALA A N 1
ATOM 666 C CA . ALA A 1 84 ? -14.627 2.066 6.280 1.00 92.25 84 ALA A CA 1
ATOM 667 C C . ALA A 1 84 ? -14.197 2.843 7.529 1.00 92.25 84 ALA A C 1
ATOM 669 O O . ALA A 1 84 ? -14.238 4.073 7.515 1.00 92.25 84 ALA A O 1
ATOM 670 N N . ARG A 1 85 ? -13.682 2.144 8.550 1.00 90.06 85 ARG A N 1
ATOM 671 C CA . ARG A 1 85 ? -13.173 2.765 9.777 1.00 90.06 85 ARG A CA 1
ATOM 672 C C . ARG A 1 85 ? -12.026 3.734 9.502 1.00 90.06 85 ARG A C 1
ATOM 674 O O . ARG A 1 85 ? -12.019 4.834 10.048 1.00 90.06 85 ARG A O 1
ATOM 681 N N . LEU A 1 86 ? -11.065 3.363 8.660 1.00 92.25 86 LEU A N 1
ATOM 682 C CA . LEU A 1 86 ? -9.955 4.256 8.321 1.00 92.25 86 LEU A CA 1
ATOM 683 C C . LEU A 1 86 ? -10.442 5.506 7.574 1.00 92.25 86 LEU A C 1
ATOM 685 O O . LEU A 1 86 ? -9.994 6.614 7.862 1.00 92.25 86 LEU A O 1
ATOM 689 N N . LEU A 1 87 ? -11.402 5.353 6.659 1.00 93.94 87 LEU A N 1
ATOM 690 C CA . LEU A 1 87 ? -12.012 6.485 5.962 1.00 93.94 87 LEU A CA 1
ATOM 691 C C . LEU A 1 87 ? -12.853 7.368 6.898 1.00 93.94 87 LEU A C 1
ATOM 693 O O . LEU A 1 87 ? -12.885 8.583 6.708 1.00 93.94 87 LEU A O 1
ATOM 697 N N . ASP A 1 88 ? -13.513 6.795 7.907 1.00 92.75 88 ASP A N 1
ATOM 698 C CA . ASP A 1 88 ? -14.219 7.557 8.942 1.00 92.75 88 ASP A CA 1
ATOM 699 C C . ASP A 1 88 ? -13.260 8.443 9.736 1.00 92.75 88 ASP A C 1
ATOM 701 O O . ASP A 1 88 ? -13.561 9.614 9.953 1.00 92.75 88 ASP A O 1
ATOM 705 N N . VAL A 1 89 ? -12.083 7.925 10.103 1.00 91.62 89 VAL A N 1
ATOM 706 C CA . VAL A 1 89 ? -11.027 8.700 10.778 1.00 91.62 89 VAL A CA 1
ATOM 707 C C . VAL A 1 89 ? -10.591 9.878 9.906 1.00 91.62 89 VAL A C 1
ATOM 709 O O . VAL A 1 89 ? -10.556 11.018 10.372 1.00 91.62 89 VAL A O 1
ATOM 712 N N . VAL A 1 90 ? -10.317 9.625 8.622 1.00 93.25 90 VAL A N 1
ATOM 713 C CA . VAL A 1 90 ? -9.940 10.667 7.652 1.00 93.25 90 VAL A CA 1
ATOM 714 C C . VAL A 1 90 ? -11.022 11.748 7.560 1.00 93.25 90 VAL A C 1
ATOM 716 O O . VAL A 1 90 ? -10.708 12.934 7.651 1.00 93.25 90 VAL A O 1
ATOM 719 N N . ARG A 1 91 ? -12.300 11.359 7.454 1.00 93.25 91 ARG A N 1
ATOM 720 C CA . ARG A 1 91 ? -13.431 12.301 7.402 1.00 93.25 91 ARG A CA 1
ATOM 721 C C . ARG A 1 91 ? -13.618 13.078 8.703 1.00 93.25 91 ARG A C 1
ATOM 723 O O . ARG A 1 91 ? -13.828 14.285 8.654 1.00 93.25 91 ARG A O 1
ATOM 730 N N . HIS A 1 92 ? -13.542 12.405 9.847 1.00 91.88 92 HIS A N 1
ATOM 731 C CA . HIS A 1 92 ? -13.787 12.996 11.161 1.00 91.88 92 HIS A CA 1
ATOM 732 C C . HIS A 1 92 ? -12.781 14.101 11.488 1.00 91.88 92 HIS A C 1
ATOM 734 O O . HIS A 1 92 ? -13.160 15.168 11.961 1.00 91.88 92 HIS A O 1
ATOM 740 N N . PHE A 1 93 ? -11.503 13.866 11.190 1.00 91.81 93 PHE A N 1
ATOM 741 C CA . PHE A 1 93 ? -10.441 14.842 11.426 1.00 91.81 93 PHE A CA 1
ATOM 742 C C . PHE A 1 93 ? -10.189 15.782 10.240 1.00 91.81 93 PHE A C 1
ATOM 744 O O . PHE A 1 93 ? -9.292 16.621 10.325 1.00 91.81 93 PHE A O 1
ATOM 751 N N . GLY A 1 94 ? -10.940 15.648 9.141 1.00 91.00 94 GLY A N 1
ATOM 752 C CA . GLY A 1 94 ? -10.741 16.448 7.930 1.00 91.00 94 GLY A CA 1
ATOM 753 C C . GLY A 1 94 ? -9.347 16.274 7.324 1.00 91.00 94 GLY A C 1
ATOM 754 O O . GLY A 1 94 ? -8.760 17.235 6.830 1.00 91.00 94 GLY A O 1
ATOM 755 N N . LEU A 1 95 ? 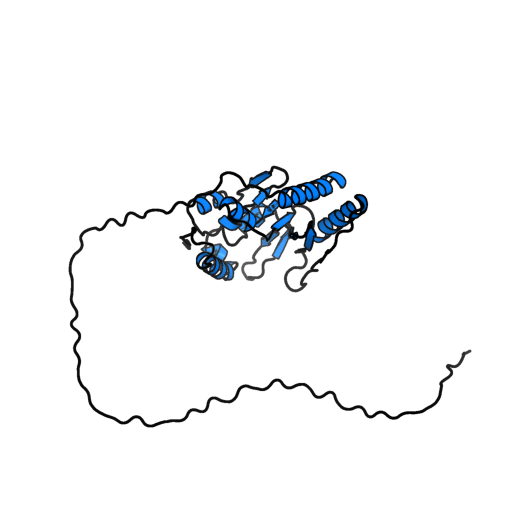-8.789 15.064 7.406 1.00 87.56 95 LEU A N 1
ATOM 756 C CA . LEU A 1 95 ? -7.468 14.770 6.865 1.00 87.56 95 LEU A CA 1
ATOM 757 C C . LEU A 1 95 ? -7.575 14.746 5.337 1.00 87.56 95 LEU A C 1
ATOM 759 O O . LEU A 1 95 ? -8.343 13.977 4.769 1.00 87.56 95 LEU A O 1
ATOM 763 N N . GLY A 1 96 ? -6.790 15.570 4.647 1.00 87.44 96 GLY A N 1
ATOM 764 C CA . GLY A 1 96 ? -6.683 15.540 3.182 1.00 87.44 96 GLY A CA 1
ATOM 765 C C . GLY A 1 96 ? -5.862 14.353 2.660 1.00 87.44 96 GLY A C 1
ATOM 766 O O . GLY A 1 96 ? -5.201 14.488 1.638 1.00 87.44 96 GLY A O 1
ATOM 767 N N . THR A 1 97 ? -5.818 13.251 3.411 1.00 88.88 97 THR A N 1
ATOM 768 C CA . THR A 1 97 ? -4.933 12.097 3.213 1.00 88.88 97 THR A CA 1
ATOM 769 C C . THR A 1 97 ? -5.621 11.047 2.355 1.00 88.88 97 THR A C 1
ATOM 771 O O . THR A 1 97 ? -6.755 10.648 2.634 1.00 88.88 97 THR A O 1
ATOM 774 N N . GLN A 1 98 ? -4.929 10.559 1.332 1.00 91.38 98 GLN A N 1
ATOM 775 C CA . GLN A 1 98 ? -5.383 9.426 0.533 1.00 91.38 98 GLN A CA 1
ATOM 776 C C . GLN A 1 98 ? -4.792 8.124 1.062 1.00 91.38 98 GLN A C 1
ATOM 778 O O . GLN A 1 98 ? -3.579 8.004 1.238 1.00 91.38 98 GLN A O 1
ATOM 783 N N . LEU A 1 99 ? -5.656 7.132 1.269 1.00 94.12 99 LEU A N 1
ATOM 784 C CA . LEU A 1 99 ? -5.262 5.827 1.782 1.00 94.12 99 LEU A CA 1
ATOM 785 C C . LEU A 1 99 ? -5.166 4.830 0.631 1.00 94.12 99 LEU A C 1
ATOM 787 O O . LEU A 1 99 ? -6.116 4.650 -0.138 1.00 94.12 99 LEU A O 1
ATOM 791 N N . ARG A 1 100 ? -4.024 4.153 0.523 1.00 94.88 100 ARG A N 1
ATOM 792 C CA . ARG A 1 100 ? -3.797 3.126 -0.498 1.00 94.88 100 ARG A CA 1
ATOM 793 C C . ARG A 1 100 ? -3.307 1.845 0.140 1.00 94.88 100 ARG A C 1
ATOM 795 O O . ARG A 1 100 ? -2.360 1.892 0.907 1.00 94.88 100 ARG A O 1
ATOM 802 N N . VAL A 1 101 ? -3.870 0.700 -0.220 1.00 94.75 101 VAL A N 1
ATOM 803 C CA . VAL A 1 101 ? -3.218 -0.583 0.070 1.00 94.75 101 VAL A CA 1
ATOM 804 C C . VAL A 1 101 ? -2.126 -0.800 -0.968 1.00 94.75 101 VAL A C 1
ATOM 806 O O . VAL A 1 101 ? -2.360 -0.572 -2.155 1.00 94.75 101 VAL A O 1
ATOM 809 N N . ALA A 1 102 ? -0.937 -1.218 -0.555 1.00 91.56 102 ALA A N 1
ATOM 810 C CA . ALA A 1 102 ? 0.194 -1.376 -1.456 1.00 91.56 102 ALA A CA 1
ATOM 811 C C . ALA A 1 102 ? 0.721 -2.815 -1.493 1.00 91.56 102 ALA A C 1
ATOM 813 O O . ALA A 1 102 ? 0.589 -3.573 -0.539 1.00 91.56 102 ALA A O 1
ATOM 814 N N . GLY A 1 103 ? 1.410 -3.174 -2.578 1.00 86.81 103 GLY A N 1
ATOM 815 C CA . GLY A 1 103 ? 2.260 -4.365 -2.592 1.00 86.81 103 GLY A CA 1
ATOM 816 C C . GLY A 1 103 ? 1.538 -5.685 -2.829 1.00 86.81 103 GLY A C 1
ATOM 817 O O . GLY A 1 103 ? 0.673 -5.797 -3.698 1.00 86.81 103 GLY A O 1
ATOM 818 N N . GLY A 1 104 ? 1.973 -6.712 -2.091 1.00 87.50 104 GLY A N 1
ATOM 819 C CA . GLY A 1 104 ? 1.577 -8.105 -2.315 1.00 87.50 104 GLY A CA 1
ATOM 820 C C . GLY A 1 104 ? 0.079 -8.342 -2.152 1.00 87.50 104 GLY A C 1
ATOM 821 O O . GLY A 1 104 ? -0.490 -9.101 -2.929 1.00 87.50 104 GLY A O 1
ATOM 822 N N . TRP A 1 105 ? -0.571 -7.621 -1.233 1.00 91.94 105 TRP A N 1
ATOM 823 C CA . TRP A 1 105 ? -2.011 -7.735 -1.008 1.00 91.94 105 TRP A CA 1
ATOM 824 C C . TRP A 1 105 ? -2.821 -7.469 -2.285 1.00 91.94 105 TRP A C 1
ATOM 826 O O . TRP A 1 105 ? -3.709 -8.247 -2.621 1.00 91.94 105 TRP A O 1
ATOM 836 N N . VAL A 1 106 ? -2.471 -6.425 -3.049 1.00 92.00 106 VAL A N 1
ATOM 837 C CA . VAL A 1 106 ? -3.194 -6.057 -4.282 1.00 92.00 106 VAL A CA 1
ATOM 838 C C . VAL A 1 106 ? -3.042 -7.152 -5.335 1.00 92.00 106 VAL A C 1
ATOM 840 O O . VAL A 1 106 ? -4.027 -7.599 -5.919 1.00 92.00 106 VAL A O 1
ATOM 843 N N . ARG A 1 107 ? -1.809 -7.625 -5.543 1.00 90.88 107 ARG A N 1
ATOM 844 C CA . ARG A 1 107 ? -1.502 -8.729 -6.459 1.00 90.88 107 ARG A CA 1
ATOM 845 C C . ARG A 1 107 ? -2.283 -9.987 -6.087 1.00 90.88 107 ARG A C 1
ATOM 847 O O . ARG A 1 107 ? -2.919 -10.586 -6.947 1.00 90.88 107 ARG A O 1
ATOM 854 N N . ASP A 1 108 ? -2.235 -10.388 -4.823 1.00 90.12 108 ASP A N 1
ATOM 855 C CA . ASP A 1 108 ? -2.831 -11.644 -4.372 1.00 90.12 108 ASP A CA 1
ATOM 856 C C . ASP A 1 108 ? -4.357 -11.604 -4.497 1.00 90.12 108 ASP A C 1
ATOM 858 O O . ASP A 1 108 ? -4.951 -12.558 -5.000 1.00 90.12 108 ASP A O 1
ATOM 862 N N . LYS A 1 109 ? -4.985 -10.462 -4.198 1.00 90.44 109 LYS A N 1
ATOM 863 C CA . LYS A 1 109 ? -6.418 -10.250 -4.441 1.00 90.44 109 LYS A CA 1
ATOM 864 C C . LYS A 1 109 ? -6.797 -10.337 -5.914 1.00 90.44 109 LYS A C 1
ATOM 866 O O . LYS A 1 109 ? -7.800 -10.966 -6.253 1.00 90.44 109 LYS A O 1
ATOM 871 N N . LEU A 1 110 ? -5.990 -9.751 -6.796 1.00 88.56 110 LEU A N 1
ATOM 872 C CA . LEU A 1 110 ? -6.199 -9.827 -8.243 1.00 88.56 110 LEU A CA 1
ATOM 873 C C . LEU A 1 110 ? -6.048 -11.258 -8.786 1.00 88.56 110 LEU A C 1
ATOM 875 O O . LEU A 1 110 ? -6.716 -11.614 -9.754 1.00 88.56 110 LEU A O 1
ATOM 879 N N . LEU A 1 111 ? -5.238 -12.092 -8.131 1.00 88.25 111 LEU A N 1
ATOM 880 C CA . LEU A 1 111 ? -5.101 -13.527 -8.412 1.00 88.25 111 LEU A CA 1
ATOM 881 C C . LEU A 1 111 ? -6.173 -14.392 -7.721 1.00 88.25 111 LEU A C 1
ATOM 883 O O . LEU A 1 111 ? -6.121 -15.619 -7.801 1.00 88.25 111 LEU A O 1
ATOM 887 N N . GLY A 1 112 ? -7.132 -13.782 -7.017 1.00 85.69 112 GLY A N 1
ATOM 888 C CA . GLY A 1 112 ? -8.183 -14.493 -6.285 1.00 85.69 112 GLY A CA 1
ATOM 889 C C . GLY A 1 112 ? -7.696 -15.226 -5.033 1.00 85.69 112 GLY A C 1
ATOM 890 O O . GLY A 1 112 ? -8.354 -16.160 -4.577 1.00 85.69 112 GLY A O 1
ATOM 891 N N . LYS A 1 113 ? -6.549 -14.826 -4.480 1.00 85.69 113 LYS A N 1
ATOM 892 C CA . LYS A 1 113 ? -5.981 -15.372 -3.245 1.00 85.69 113 LYS A CA 1
ATOM 893 C C . LYS A 1 113 ? -6.304 -14.481 -2.048 1.00 85.69 113 LYS A C 1
ATOM 895 O O . LYS A 1 113 ? -6.493 -13.271 -2.173 1.00 85.69 113 LYS A O 1
ATOM 900 N N . GLY A 1 114 ? -6.340 -15.089 -0.866 1.00 81.88 114 GLY A N 1
ATOM 901 C CA . GLY A 1 114 ? -6.363 -14.348 0.393 1.00 81.88 114 GLY A CA 1
ATOM 902 C C . GLY A 1 114 ? -4.983 -13.775 0.715 1.00 81.88 114 GLY A C 1
ATOM 903 O O . GLY A 1 114 ? -3.972 -14.414 0.432 1.00 81.88 114 GLY A O 1
ATOM 904 N N . SER A 1 115 ? -4.948 -12.597 1.334 1.00 80.38 115 SER A N 1
ATOM 905 C CA . SER A 1 115 ? -3.738 -12.015 1.921 1.00 80.38 115 SER A CA 1
ATOM 906 C C . SER A 1 115 ? -4.065 -11.510 3.322 1.00 80.38 115 SER A C 1
ATOM 908 O O . SER A 1 115 ? -5.108 -10.889 3.518 1.00 80.38 115 SER A O 1
ATOM 910 N N . ALA A 1 116 ? -3.191 -11.803 4.283 1.00 73.50 116 ALA A N 1
ATOM 911 C CA . ALA A 1 116 ? -3.334 -11.372 5.674 1.00 73.50 116 ALA A CA 1
ATOM 912 C C . ALA A 1 116 ? -2.486 -10.134 6.010 1.00 73.50 116 ALA A C 1
ATOM 914 O O . ALA A 1 116 ? -2.723 -9.497 7.033 1.00 73.50 116 ALA A O 1
ATOM 915 N N . ASP A 1 117 ? -1.518 -9.792 5.156 1.00 83.38 117 ASP A N 1
ATOM 916 C CA . ASP A 1 117 ? -0.630 -8.650 5.354 1.00 83.38 117 ASP A CA 1
ATOM 917 C C . ASP A 1 117 ? -1.194 -7.441 4.598 1.00 83.38 117 ASP A C 1
ATOM 919 O O . ASP A 1 117 ? -1.248 -7.438 3.364 1.00 83.38 117 ASP A O 1
ATOM 923 N N . ILE A 1 118 ? -1.663 -6.435 5.343 1.00 90.44 118 ILE A N 1
ATOM 924 C CA . ILE A 1 118 ? -2.247 -5.203 4.801 1.00 90.44 118 ILE A CA 1
ATOM 925 C C . ILE A 1 118 ? -1.294 -4.038 5.072 1.00 90.44 118 ILE A C 1
ATOM 927 O O . ILE A 1 118 ? -1.213 -3.537 6.195 1.00 90.44 118 ILE A O 1
ATOM 931 N N . ASP A 1 119 ? -0.632 -3.576 4.012 1.00 92.00 119 ASP A N 1
ATOM 932 C CA . ASP A 1 119 ? 0.217 -2.385 4.025 1.00 92.00 119 ASP A CA 1
ATOM 933 C C . ASP A 1 119 ? -0.571 -1.165 3.527 1.00 92.00 119 ASP A C 1
ATOM 935 O O . ASP A 1 119 ? -0.863 -1.048 2.333 1.00 92.00 119 ASP A O 1
ATOM 939 N N . ILE A 1 120 ? -0.895 -0.232 4.421 1.00 93.62 120 ILE A N 1
ATOM 940 C CA . ILE A 1 120 ? -1.568 1.033 4.112 1.00 93.62 120 ILE A CA 1
ATOM 941 C C . ILE A 1 120 ? -0.528 2.128 3.885 1.00 93.62 120 ILE A C 1
ATOM 943 O O . ILE A 1 120 ? 0.109 2.615 4.816 1.00 93.62 120 ILE A O 1
ATOM 947 N N . ALA A 1 121 ? -0.392 2.550 2.636 1.00 93.12 121 ALA A N 1
ATOM 948 C CA . ALA A 1 121 ? 0.395 3.695 2.229 1.00 93.12 121 ALA A CA 1
ATOM 949 C C . ALA A 1 121 ? -0.359 5.017 2.444 1.00 93.12 121 ALA A C 1
ATOM 951 O O . ALA A 1 121 ? -1.498 5.184 1.994 1.00 93.12 121 ALA A O 1
ATOM 952 N N . LEU A 1 122 ? 0.325 5.955 3.102 1.00 92.06 122 LEU A N 1
ATOM 953 C CA . LEU A 1 122 ? -0.136 7.307 3.423 1.00 92.06 122 LEU A CA 1
ATOM 954 C C . LEU A 1 122 ? 0.643 8.348 2.606 1.00 92.06 122 LEU A C 1
ATOM 956 O O . LEU A 1 122 ? 1.863 8.234 2.451 1.00 92.06 122 LEU A O 1
ATOM 960 N N . ASP A 1 123 ? -0.052 9.372 2.109 1.00 88.06 123 ASP A N 1
ATOM 961 C CA . ASP A 1 123 ? 0.508 10.388 1.209 1.00 88.06 123 ASP A CA 1
ATOM 962 C C . ASP A 1 123 ? 1.152 11.586 1.919 1.00 88.06 123 ASP A C 1
ATOM 964 O O . ASP A 1 123 ? 2.244 12.007 1.547 1.00 88.06 123 ASP A O 1
ATOM 968 N N . ASN A 1 124 ? 0.497 12.141 2.935 1.00 84.94 124 ASN A N 1
ATOM 969 C CA . ASN A 1 124 ? 0.851 13.440 3.514 1.00 84.94 124 ASN A CA 1
ATOM 970 C C . ASN A 1 124 ? 1.163 13.397 5.019 1.00 84.94 124 ASN A C 1
ATOM 972 O O . ASN A 1 124 ? 1.411 14.439 5.625 1.00 84.94 124 ASN A O 1
ATOM 976 N N . MET A 1 125 ? 1.138 12.216 5.639 1.00 86.19 125 MET A N 1
ATOM 977 C CA . MET A 1 125 ? 1.328 12.068 7.081 1.00 86.19 125 MET A CA 1
ATOM 978 C C . MET A 1 125 ? 2.051 10.777 7.441 1.00 86.19 125 MET A C 1
ATOM 980 O O . MET A 1 125 ? 1.981 9.798 6.702 1.00 86.19 125 MET A O 1
ATOM 984 N N . THR A 1 126 ? 2.737 10.761 8.585 1.00 84.88 126 THR A N 1
ATOM 985 C CA . THR A 1 126 ? 3.464 9.575 9.048 1.00 84.88 126 THR A CA 1
ATOM 986 C C . THR A 1 126 ? 2.528 8.499 9.586 1.00 84.88 126 THR A C 1
ATOM 988 O O . THR A 1 126 ? 1.436 8.799 10.084 1.00 84.88 126 THR A O 1
ATOM 991 N N . GLY A 1 127 ? 2.967 7.238 9.510 1.00 83.94 127 GLY A N 1
ATOM 992 C CA . GLY A 1 127 ? 2.212 6.110 10.061 1.00 83.94 127 GLY A CA 1
ATOM 993 C C . GLY A 1 127 ? 1.887 6.291 11.546 1.00 83.94 127 GLY A C 1
ATOM 994 O O . GLY A 1 127 ? 0.776 5.984 11.975 1.00 83.94 127 GLY A O 1
ATOM 995 N N . GLN A 1 128 ? 2.814 6.860 12.325 1.00 82.12 128 GLN A N 1
ATOM 996 C CA . GLN A 1 128 ? 2.592 7.141 13.743 1.00 82.12 128 GLN A CA 1
ATOM 997 C C . GLN A 1 128 ? 1.464 8.160 13.952 1.00 82.12 128 GLN A C 1
ATOM 999 O O . GLN A 1 128 ? 0.516 7.872 14.684 1.00 82.12 128 GLN A O 1
ATOM 1004 N N . ASN A 1 129 ? 1.533 9.313 13.280 1.00 87.12 129 ASN A N 1
ATOM 1005 C CA . ASN A 1 129 ? 0.520 10.362 13.410 1.00 87.12 129 ASN A CA 1
ATOM 1006 C C . ASN A 1 129 ? -0.871 9.847 13.023 1.00 87.12 129 ASN A C 1
ATOM 1008 O O . ASN A 1 129 ? -1.866 10.191 13.658 1.00 87.12 129 ASN A O 1
ATOM 1012 N N . PHE A 1 130 ? -0.957 9.004 11.991 1.00 88.75 130 PHE A N 1
ATOM 1013 C CA . PHE A 1 130 ? -2.230 8.410 11.599 1.00 88.75 130 PHE A CA 1
ATOM 1014 C C . PHE A 1 130 ? -2.754 7.424 12.651 1.00 88.75 130 PHE A C 1
ATOM 1016 O O . PHE A 1 130 ? -3.917 7.516 13.042 1.00 88.75 130 PHE A O 1
ATOM 1023 N N . CYS A 1 131 ? -1.901 6.547 13.187 1.00 85.88 131 CYS A N 1
ATOM 1024 C CA . CYS A 1 131 ? -2.253 5.653 14.295 1.00 85.88 131 CYS A CA 1
ATOM 1025 C C . CYS A 1 131 ? -2.776 6.411 15.524 1.00 85.88 131 CYS A C 1
ATOM 1027 O O . CYS A 1 131 ? -3.745 5.983 16.152 1.00 85.88 131 CYS A O 1
ATOM 1029 N N . GLU A 1 132 ? -2.173 7.549 15.871 1.00 86.06 132 GLU A N 1
ATOM 1030 C CA . GLU A 1 132 ? -2.653 8.402 16.963 1.00 86.06 132 GLU A CA 1
ATOM 1031 C C . GLU A 1 132 ? -4.092 8.880 16.707 1.00 86.06 132 GLU A C 1
ATOM 1033 O O . GLU A 1 132 ? -4.949 8.729 17.581 1.00 86.06 132 GLU A O 1
ATOM 1038 N N . ARG A 1 133 ? -4.408 9.325 15.483 1.00 89.69 133 ARG A N 1
ATOM 1039 C CA . ARG A 1 133 ? -5.779 9.712 15.101 1.00 89.69 133 ARG A CA 1
ATOM 1040 C C . ARG A 1 133 ? -6.759 8.544 15.124 1.00 89.69 133 ARG A C 1
ATOM 1042 O O . ARG A 1 133 ? -7.881 8.703 15.600 1.00 89.69 133 ARG A O 1
ATOM 1049 N N . VAL A 1 134 ? -6.354 7.360 14.669 1.00 87.94 134 VAL A N 1
ATOM 1050 C CA . VAL A 1 134 ? -7.202 6.155 14.739 1.00 87.94 134 VAL A CA 1
ATOM 1051 C C . VAL A 1 134 ? -7.550 5.814 16.197 1.00 87.94 134 VAL A C 1
ATOM 1053 O O . VAL A 1 134 ? -8.693 5.458 16.505 1.00 87.94 134 VAL A O 1
ATOM 1056 N N . ASN A 1 135 ? -6.598 5.985 17.117 1.00 84.50 135 ASN A N 1
ATOM 1057 C CA . ASN A 1 135 ? -6.822 5.774 18.547 1.00 84.50 135 ASN A CA 1
ATOM 1058 C C . ASN A 1 135 ? -7.754 6.821 19.158 1.00 84.50 135 ASN A C 1
ATOM 1060 O O . ASN A 1 135 ? -8.649 6.468 19.927 1.00 84.50 135 ASN A O 1
ATOM 1064 N N . GLU A 1 136 ? -7.560 8.097 18.830 1.00 87.19 136 GLU A N 1
ATOM 1065 C CA . GLU A 1 136 ? -8.436 9.183 19.278 1.00 87.19 136 GLU A CA 1
ATOM 1066 C C . GLU A 1 136 ? -9.878 8.970 18.810 1.00 87.19 136 GLU A C 1
ATOM 1068 O O . GLU A 1 136 ? -10.805 9.052 19.616 1.00 87.19 136 GLU A O 1
ATOM 1073 N N . TYR A 1 137 ? -10.065 8.602 17.541 1.00 87.62 137 TYR A N 1
ATOM 1074 C CA . TYR A 1 137 ? -11.385 8.290 16.998 1.00 87.62 137 TYR A CA 1
ATOM 1075 C C . TYR A 1 137 ? -12.031 7.087 17.691 1.00 87.62 137 TYR A C 1
ATOM 1077 O O . TYR A 1 137 ? -13.219 7.103 18.000 1.00 87.62 137 TYR A O 1
ATOM 1085 N N . SER A 1 138 ? -11.250 6.048 17.991 1.00 85.25 138 SER A N 1
ATOM 1086 C CA . SER A 1 138 ? -11.776 4.870 18.689 1.00 85.25 138 SER A CA 1
ATOM 1087 C C . SER A 1 138 ? -12.233 5.201 20.111 1.00 85.25 138 SER A C 1
ATOM 1089 O O . SER A 1 138 ? -13.310 4.774 20.522 1.00 85.25 138 SER A O 1
ATOM 1091 N N . LYS A 1 139 ? -11.476 6.042 20.831 1.00 84.56 139 LYS A N 1
ATOM 1092 C CA . LYS A 1 139 ? -11.884 6.562 22.145 1.00 84.56 139 LYS A CA 1
ATOM 1093 C C . LYS A 1 139 ? -13.157 7.401 22.054 1.00 84.56 139 LYS A C 1
ATOM 1095 O O . LYS A 1 139 ? -14.026 7.265 22.908 1.00 84.56 139 LYS A O 1
ATOM 1100 N N . PHE A 1 140 ? -13.280 8.236 21.021 1.00 85.12 140 PHE A N 1
ATOM 1101 C CA . PHE A 1 140 ? -14.485 9.029 20.769 1.00 85.12 140 PHE A CA 1
ATOM 1102 C C . PHE A 1 140 ? -15.721 8.146 20.537 1.00 85.12 140 PHE A C 1
ATOM 1104 O O . PHE A 1 140 ? -16.791 8.437 21.064 1.00 85.12 140 PHE A O 1
ATOM 1111 N N . MET A 1 141 ? -15.562 7.031 19.821 1.00 83.12 141 MET A N 1
ATOM 1112 C CA . MET A 1 141 ? -16.626 6.047 19.590 1.00 83.12 141 MET A CA 1
ATOM 1113 C C . MET A 1 141 ? -16.926 5.154 20.809 1.00 83.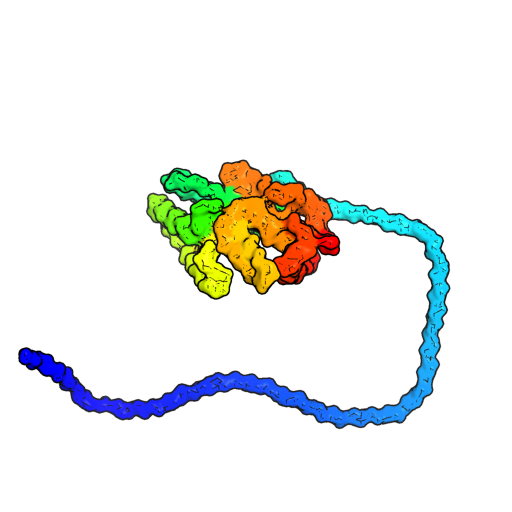12 141 MET A C 1
ATOM 1115 O O . MET A 1 141 ? -17.840 4.334 20.752 1.00 83.12 141 MET A O 1
ATOM 1119 N N . GLY A 1 142 ? -16.181 5.298 21.912 1.00 78.06 142 GLY A N 1
ATOM 1120 C CA . GLY A 1 142 ? -16.331 4.464 23.107 1.00 78.06 142 GLY A CA 1
ATOM 1121 C C . GLY A 1 142 ? -15.794 3.039 22.942 1.00 78.06 142 GLY A C 1
ATOM 1122 O O . GLY A 1 142 ? -16.175 2.148 23.697 1.00 78.06 142 GLY A O 1
ATOM 1123 N N . GLU A 1 143 ? -14.920 2.805 21.961 1.00 75.56 143 GLU A N 1
ATOM 1124 C CA . GLU A 1 143 ? -14.304 1.505 21.706 1.00 75.56 143 GLU A CA 1
ATOM 1125 C C . GLU A 1 143 ? -12.917 1.427 22.363 1.00 75.56 143 GLU A C 1
ATOM 1127 O O . GLU A 1 143 ? -12.020 2.221 22.066 1.00 75.56 143 GLU A O 1
ATOM 1132 N N . GLU A 1 144 ? -12.700 0.433 23.229 1.00 59.44 144 GLU A N 1
ATOM 1133 C CA . GLU A 1 144 ? -11.350 0.090 23.684 1.00 59.44 144 GLU A CA 1
ATOM 1134 C C . GLU A 1 144 ? -10.631 -0.724 22.604 1.00 59.44 144 GLU A C 1
ATOM 1136 O O . GLU A 1 144 ? -10.875 -1.922 22.435 1.00 59.44 144 GLU A O 1
ATOM 1141 N N . GLN A 1 145 ? -9.708 -0.088 21.880 1.00 58.16 145 GLN A N 1
ATOM 1142 C CA . GLN A 1 145 ? -8.811 -0.818 20.986 1.00 58.16 145 GLN A CA 1
ATOM 1143 C C . GLN A 1 145 ? -7.809 -1.629 21.811 1.00 58.16 145 GLN A C 1
ATOM 1145 O O . GLN A 1 145 ? -7.020 -1.084 22.586 1.00 58.16 145 GLN A O 1
ATOM 1150 N N . LYS A 1 146 ? -7.815 -2.948 21.618 1.00 51.56 146 LYS A N 1
ATOM 1151 C CA . LYS A 1 146 ? -6.787 -3.851 22.143 1.00 51.56 146 LYS A CA 1
ATOM 1152 C C . LYS A 1 146 ? -5.691 -4.002 21.089 1.00 51.56 146 LYS A C 1
ATOM 1154 O O . LYS A 1 146 ? -5.986 -4.394 19.970 1.00 51.56 146 LYS A O 1
ATOM 1159 N N . GLY A 1 147 ? -4.429 -3.765 21.458 1.00 53.09 147 GLY A N 1
ATOM 1160 C CA . GLY A 1 147 ? -3.276 -4.158 20.630 1.00 53.09 147 GLY A CA 1
ATOM 1161 C C . GLY A 1 147 ? -2.649 -3.060 19.765 1.00 53.09 147 GLY A C 1
ATOM 1162 O O . GLY A 1 147 ? -2.281 -3.309 18.620 1.00 53.09 147 GLY A O 1
ATOM 1163 N N . ILE A 1 148 ? -2.473 -1.853 20.304 1.00 51.00 148 ILE A N 1
ATOM 1164 C CA . ILE A 1 148 ? -1.631 -0.836 19.660 1.00 51.00 148 ILE A CA 1
ATOM 1165 C C . ILE A 1 148 ? -0.168 -1.180 19.954 1.00 51.00 148 ILE A C 1
ATOM 1167 O O . ILE A 1 148 ? 0.310 -0.993 21.072 1.00 51.00 148 ILE A O 1
ATOM 1171 N N . GLY A 1 149 ? 0.540 -1.698 18.954 1.00 50.56 149 GLY A N 1
ATOM 1172 C CA . GLY A 1 149 ? 1.983 -1.906 19.001 1.00 50.56 149 GLY A CA 1
ATOM 1173 C C . GLY A 1 149 ? 2.676 -0.938 18.054 1.00 50.56 149 GLY A C 1
ATOM 1174 O O . GLY A 1 149 ? 3.017 -1.329 16.944 1.00 50.56 149 GLY A O 1
ATOM 1175 N N . VAL A 1 150 ? 2.899 0.313 18.472 1.00 50.53 150 VAL A N 1
ATOM 1176 C CA . VAL A 1 150 ? 3.733 1.236 17.685 1.00 50.53 150 VAL A CA 1
ATOM 1177 C C . VAL A 1 150 ? 5.169 0.714 17.728 1.00 50.53 150 VAL A C 1
ATOM 1179 O O . VAL A 1 150 ? 5.870 0.882 18.725 1.00 50.53 150 VAL A O 1
ATOM 1182 N N . ILE A 1 151 ? 5.603 0.043 16.662 1.00 52.16 151 ILE A N 1
ATOM 1183 C CA . ILE A 1 151 ? 7.007 -0.327 16.485 1.00 52.16 151 ILE A CA 1
ATOM 1184 C C . ILE A 1 151 ? 7.741 0.955 16.097 1.00 52.16 151 ILE A C 1
ATOM 1186 O O . ILE A 1 151 ? 7.675 1.402 14.959 1.00 52.16 151 ILE A O 1
ATOM 1190 N N . GLN A 1 152 ? 8.384 1.584 17.078 1.00 44.16 152 GLN A N 1
ATOM 1191 C CA . GLN A 1 152 ? 9.183 2.784 16.852 1.00 44.16 152 GLN A CA 1
ATOM 1192 C C . GLN A 1 152 ? 10.413 2.472 15.991 1.00 44.16 152 GLN A C 1
ATOM 1194 O O . GLN A 1 152 ? 10.967 1.372 16.048 1.00 44.16 152 GLN A O 1
ATOM 1199 N N . CYS A 1 153 ? 10.818 3.469 15.201 1.00 46.72 153 CYS A N 1
ATOM 1200 C CA . CYS A 1 153 ? 11.937 3.456 14.264 1.00 46.72 153 CYS A CA 1
ATOM 1201 C C . CYS A 1 153 ? 13.159 2.672 14.749 1.00 46.72 153 CYS A C 1
ATOM 1203 O O . CYS A 1 153 ? 13.610 2.845 15.880 1.00 46.72 153 CYS A O 1
ATOM 1205 N N . ASN A 1 154 ? 13.781 1.927 13.832 1.00 43.50 154 ASN A N 1
ATOM 1206 C CA . ASN A 1 154 ? 15.191 1.595 13.968 1.00 43.50 154 ASN A CA 1
ATOM 1207 C C . ASN A 1 154 ? 16.018 2.805 13.471 1.00 43.50 154 ASN A C 1
ATOM 1209 O O . ASN A 1 154 ? 16.002 3.079 12.265 1.00 43.50 154 ASN A O 1
ATOM 1213 N N . PRO A 1 155 ? 16.719 3.549 14.352 1.00 42.09 155 PRO A N 1
ATOM 1214 C CA . PRO A 1 155 ? 17.446 4.770 13.984 1.00 42.09 155 PRO A CA 1
ATOM 1215 C C . PRO A 1 155 ? 18.549 4.536 12.944 1.00 42.09 155 PRO A C 1
ATOM 1217 O O . PRO A 1 155 ? 18.956 5.475 12.261 1.00 42.09 155 PRO A O 1
ATOM 1220 N N . ASP A 1 156 ? 19.006 3.289 12.812 1.00 42.34 156 ASP A N 1
ATOM 1221 C CA . ASP A 1 156 ? 20.121 2.905 11.950 1.00 42.34 156 ASP A CA 1
ATOM 1222 C C . ASP A 1 156 ? 19.755 2.825 10.460 1.00 42.34 156 ASP A C 1
ATOM 1224 O O . ASP A 1 156 ? 20.656 2.765 9.625 1.00 42.34 156 ASP A O 1
ATOM 1228 N N . GLN A 1 157 ? 18.463 2.819 10.094 1.00 45.88 157 GLN A N 1
ATOM 1229 C CA . GLN A 1 157 ? 18.057 2.603 8.697 1.00 45.88 157 GLN A CA 1
ATOM 1230 C C . GLN A 1 157 ? 17.387 3.794 8.009 1.00 45.88 157 GLN A C 1
ATOM 1232 O O . GLN A 1 157 ? 17.530 3.895 6.794 1.00 45.88 157 GLN A O 1
ATOM 1237 N N . SER A 1 158 ? 16.704 4.707 8.717 1.00 46.19 158 SER A N 1
ATOM 1238 C CA . SER A 1 158 ? 16.150 5.950 8.137 1.00 46.19 158 SER A CA 1
ATOM 1239 C C . SER A 1 158 ? 15.537 6.861 9.208 1.00 46.19 158 SER A C 1
ATOM 1241 O O . SER A 1 158 ? 14.592 6.469 9.882 1.00 46.19 158 SER A O 1
ATOM 1243 N N . LYS A 1 159 ? 15.999 8.114 9.319 1.00 47.16 159 LYS A N 1
ATOM 1244 C CA . LYS A 1 159 ? 15.436 9.113 10.257 1.00 47.16 159 LYS A CA 1
ATOM 1245 C C . LYS A 1 159 ? 14.029 9.620 9.883 1.00 47.16 159 LYS A C 1
ATOM 1247 O O . LYS A 1 159 ? 13.421 10.313 10.687 1.00 47.16 159 LYS A O 1
ATOM 1252 N N . HIS A 1 160 ? 13.531 9.298 8.686 1.00 50.66 160 HIS A N 1
ATOM 1253 C CA . HIS A 1 160 ? 12.272 9.824 8.132 1.00 50.66 160 HIS A CA 1
ATOM 1254 C C . HIS A 1 160 ? 11.262 8.742 7.714 1.00 50.66 160 HIS A C 1
ATOM 1256 O O . HIS A 1 160 ? 10.219 9.070 7.157 1.00 50.66 160 HIS A O 1
ATOM 1262 N N . LEU A 1 161 ? 11.556 7.460 7.959 1.00 58.31 161 LEU A N 1
ATOM 1263 C CA . LEU A 1 161 ? 10.652 6.354 7.637 1.00 58.31 161 LEU A CA 1
ATOM 1264 C C . LEU A 1 161 ? 10.061 5.769 8.909 1.00 58.31 161 LEU A C 1
ATOM 1266 O O . LEU A 1 161 ? 10.550 4.784 9.457 1.00 58.31 161 LEU A O 1
ATOM 1270 N N . GLU A 1 162 ? 8.983 6.391 9.358 1.00 64.56 162 GLU A N 1
ATOM 1271 C CA . GLU A 1 162 ? 8.150 5.852 10.420 1.00 64.56 162 GLU A CA 1
ATOM 1272 C C . GLU A 1 162 ? 7.193 4.830 9.805 1.00 64.56 162 GLU A C 1
ATOM 1274 O O . GLU A 1 162 ? 6.330 5.167 8.999 1.00 64.56 162 GLU A O 1
ATOM 1279 N N . THR A 1 163 ? 7.363 3.558 10.160 1.00 70.50 163 THR A N 1
ATOM 1280 C CA . THR A 1 163 ? 6.337 2.535 9.921 1.00 70.50 163 THR A CA 1
ATOM 1281 C C . THR A 1 163 ? 5.627 2.300 11.241 1.00 70.50 163 THR A C 1
ATOM 1283 O O . THR A 1 163 ? 6.291 2.130 12.260 1.00 70.50 163 THR A O 1
ATOM 1286 N N . ALA A 1 164 ? 4.299 2.309 11.249 1.00 82.56 164 ALA A N 1
ATOM 1287 C CA . ALA A 1 164 ? 3.528 2.037 12.457 1.00 82.56 164 ALA A CA 1
ATOM 1288 C C . ALA A 1 164 ? 2.636 0.824 12.234 1.00 82.56 164 ALA A C 1
ATOM 1290 O O . ALA A 1 164 ? 2.026 0.702 11.183 1.00 82.56 164 ALA A O 1
ATOM 1291 N N . ARG A 1 165 ? 2.529 -0.054 13.230 1.00 85.06 165 ARG A N 1
ATOM 1292 C CA . ARG A 1 165 ? 1.684 -1.246 13.160 1.00 85.06 165 ARG A CA 1
ATOM 1293 C C . ARG A 1 165 ? 0.547 -1.137 14.168 1.00 85.06 165 ARG A C 1
ATOM 1295 O O . ARG A 1 165 ? 0.760 -0.741 15.314 1.00 85.06 165 ARG A O 1
ATOM 1302 N N . MET A 1 166 ? -0.666 -1.487 13.763 1.00 83.56 166 MET A N 1
ATOM 1303 C CA . MET A 1 166 ? -1.840 -1.462 14.637 1.00 83.56 166 MET A CA 1
ATOM 1304 C C . MET A 1 166 ? -2.697 -2.704 14.423 1.00 83.56 166 MET A C 1
ATOM 1306 O O . MET A 1 166 ? -2.857 -3.167 13.298 1.00 83.56 166 MET A O 1
ATOM 1310 N N . LEU A 1 167 ? -3.261 -3.232 15.507 1.00 83.50 167 LEU A N 1
ATOM 1311 C CA . LEU A 1 167 ? -4.295 -4.255 15.441 1.00 83.50 167 LEU A CA 1
ATOM 1312 C C . LEU A 1 167 ? -5.669 -3.577 15.338 1.00 83.50 167 LEU A C 1
ATOM 1314 O O . LEU A 1 167 ? -6.072 -2.877 16.265 1.00 83.50 167 LEU A O 1
ATOM 1318 N N . ILE A 1 168 ? -6.389 -3.788 14.235 1.00 83.00 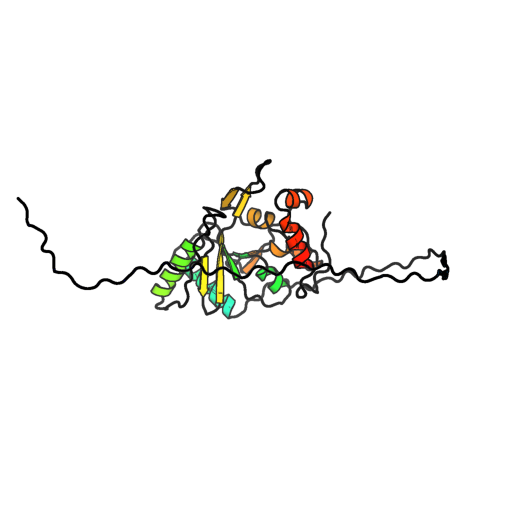168 ILE A N 1
ATOM 1319 C CA . ILE A 1 168 ? -7.756 -3.283 14.034 1.00 83.00 168 ILE A CA 1
ATOM 1320 C C . ILE A 1 168 ? -8.658 -4.474 13.716 1.00 83.00 168 ILE A C 1
ATOM 1322 O O . ILE A 1 168 ? -8.371 -5.250 12.811 1.00 83.00 168 ILE A O 1
ATOM 1326 N N . TYR A 1 169 ? -9.731 -4.650 14.492 1.00 83.12 169 TYR A N 1
ATOM 1327 C CA . TYR A 1 169 ? -10.658 -5.788 14.370 1.00 83.12 169 TYR A CA 1
ATOM 1328 C C . TYR A 1 169 ? -9.975 -7.173 14.344 1.00 83.12 169 TYR A C 1
ATOM 1330 O O . TYR A 1 169 ? -10.481 -8.106 13.736 1.00 83.12 169 TYR A O 1
ATOM 1338 N N . GLY A 1 170 ? -8.834 -7.322 15.027 1.00 80.12 170 GLY A N 1
ATOM 1339 C CA . GLY A 1 170 ? -8.087 -8.585 15.084 1.00 80.12 170 GLY A CA 1
ATOM 1340 C C . GLY A 1 170 ? -7.128 -8.826 13.913 1.00 80.12 170 GLY A C 1
ATOM 1341 O O . GLY A 1 170 ? -6.442 -9.846 13.914 1.00 80.12 170 GLY A O 1
ATOM 1342 N N . ILE A 1 171 ? -7.018 -7.885 12.970 1.00 84.62 171 ILE A N 1
ATOM 1343 C CA . ILE A 1 171 ? -6.088 -7.938 11.836 1.00 84.62 171 ILE A CA 1
ATOM 1344 C C . ILE A 1 171 ? -4.965 -6.922 12.048 1.00 84.62 171 ILE A C 1
ATOM 1346 O O . ILE A 1 171 ? -5.197 -5.786 12.470 1.00 84.62 171 ILE A O 1
ATOM 1350 N N . TRP A 1 172 ? -3.730 -7.347 11.789 1.00 85.69 172 TRP A N 1
ATOM 1351 C CA . TRP A 1 172 ? -2.570 -6.467 11.840 1.00 85.69 172 TRP A CA 1
ATOM 1352 C C . TRP A 1 172 ? -2.481 -5.631 10.571 1.00 85.69 172 TRP A C 1
ATOM 1354 O O . TRP A 1 172 ? -2.509 -6.167 9.468 1.00 85.69 172 TRP A O 1
ATOM 1364 N N . ILE A 1 173 ? -2.336 -4.324 10.751 1.00 88.56 173 ILE A N 1
ATOM 1365 C CA . ILE A 1 173 ? -2.233 -3.358 9.665 1.00 88.56 173 ILE A CA 1
ATOM 1366 C C . ILE A 1 173 ? -0.948 -2.571 9.852 1.00 88.56 173 ILE A C 1
ATOM 1368 O O . ILE A 1 173 ? -0.705 -2.020 10.931 1.00 88.56 173 ILE A O 1
ATOM 1372 N N . ASP A 1 174 ? -0.151 -2.517 8.794 1.00 89.62 174 ASP A N 1
ATOM 1373 C CA . ASP A 1 174 ? 1.083 -1.753 8.740 1.00 89.62 174 ASP A CA 1
ATOM 1374 C C . ASP A 1 174 ? 0.821 -0.441 7.984 1.00 89.62 174 ASP A C 1
ATOM 1376 O O . ASP A 1 174 ? 0.378 -0.427 6.841 1.00 89.62 174 ASP A O 1
ATOM 1380 N N . PHE A 1 175 ? 1.074 0.690 8.631 1.00 89.75 175 PHE A N 1
ATOM 1381 C CA . PHE A 1 175 ? 0.994 2.023 8.049 1.00 89.75 175 PHE A CA 1
ATOM 1382 C C . PHE A 1 175 ? 2.379 2.460 7.605 1.00 89.75 175 PHE A C 1
ATOM 1384 O O . PHE A 1 175 ? 3.287 2.632 8.425 1.00 89.75 175 PHE A O 1
ATOM 1391 N N . VAL A 1 176 ? 2.525 2.656 6.301 1.00 88.44 176 VAL A N 1
ATOM 1392 C CA . VAL A 1 176 ? 3.780 3.008 5.646 1.00 88.44 176 VAL A CA 1
ATOM 1393 C C . VAL A 1 176 ? 3.665 4.361 4.960 1.00 88.44 176 VAL A C 1
ATOM 1395 O O . VAL A 1 176 ? 2.626 4.737 4.420 1.00 88.44 176 VAL A O 1
ATOM 1398 N N . ASN A 1 177 ? 4.766 5.098 4.937 1.00 89.31 177 ASN A N 1
ATOM 1399 C CA . ASN A 1 177 ? 4.874 6.301 4.126 1.00 89.31 177 ASN A CA 1
ATOM 1400 C C . ASN A 1 177 ? 5.253 5.964 2.688 1.00 89.31 177 ASN A C 1
ATOM 1402 O O . ASN A 1 177 ? 6.076 5.075 2.440 1.00 89.31 177 ASN A O 1
ATOM 1406 N N . LEU A 1 178 ? 4.688 6.725 1.750 1.00 89.31 178 LEU A N 1
ATOM 1407 C CA . LEU A 1 178 ? 5.207 6.787 0.391 1.00 89.31 178 LEU A CA 1
ATOM 1408 C C . LEU A 1 178 ? 6.620 7.356 0.421 1.00 89.31 178 LEU A C 1
ATOM 1410 O O . LEU A 1 178 ? 6.879 8.370 1.074 1.00 89.31 178 LEU A O 1
ATOM 1414 N N . ARG A 1 179 ? 7.537 6.697 -0.282 1.00 87.56 179 ARG A N 1
ATOM 1415 C CA . ARG A 1 179 ? 8.950 7.070 -0.258 1.00 87.56 179 ARG A CA 1
ATOM 1416 C C . ARG A 1 179 ? 9.455 7.380 -1.648 1.00 87.56 179 ARG A C 1
ATOM 1418 O O . ARG A 1 179 ? 9.099 6.707 -2.612 1.00 87.56 179 ARG A O 1
ATOM 1425 N N . SER A 1 180 ? 10.359 8.342 -1.704 1.00 85.88 180 SER A N 1
ATOM 1426 C CA . SER A 1 180 ? 11.245 8.582 -2.831 1.00 85.88 180 SER A CA 1
ATOM 1427 C C . SER A 1 180 ? 12.670 8.263 -2.384 1.00 85.88 180 SER A C 1
ATOM 1429 O O . SER A 1 180 ? 13.089 8.653 -1.294 1.00 85.88 180 SER A O 1
ATOM 1431 N N . GLU A 1 181 ? 13.394 7.497 -3.195 1.00 83.56 181 GLU A N 1
ATOM 1432 C CA . GLU A 1 181 ? 14.777 7.092 -2.937 1.00 83.56 181 GLU A CA 1
ATOM 1433 C C . GLU A 1 181 ? 15.687 7.794 -3.945 1.00 83.56 181 GLU A C 1
ATOM 1435 O O . GLU A 1 181 ? 15.515 7.647 -5.155 1.00 83.56 181 GLU A O 1
ATOM 1440 N N . LYS A 1 182 ? 16.666 8.555 -3.449 1.00 81.12 182 LYS A N 1
ATOM 1441 C CA . LYS A 1 182 ? 17.693 9.197 -4.277 1.00 81.12 182 LYS A CA 1
ATOM 1442 C C . LYS A 1 182 ? 19.043 8.553 -3.998 1.00 81.12 182 LYS A C 1
ATOM 1444 O O . LYS A 1 182 ? 19.567 8.658 -2.888 1.00 81.12 182 LYS A O 1
ATOM 1449 N N . TYR A 1 183 ? 19.603 7.901 -5.010 1.00 78.06 183 TYR A N 1
ATOM 1450 C CA . TYR A 1 183 ? 20.927 7.290 -4.953 1.00 78.06 183 TYR A CA 1
ATOM 1451 C C . TYR A 1 183 ? 21.991 8.300 -5.392 1.00 78.06 183 TYR A C 1
ATOM 1453 O O . TYR A 1 183 ? 21.836 8.979 -6.406 1.00 78.06 183 TYR A O 1
ATOM 1461 N N . ALA A 1 184 ? 23.068 8.420 -4.616 1.00 78.00 184 ALA A N 1
ATOM 1462 C CA . ALA A 1 184 ? 24.235 9.202 -5.012 1.00 78.00 184 ALA A CA 1
ATOM 1463 C C . ALA A 1 184 ? 25.208 8.307 -5.791 1.00 78.00 184 ALA A C 1
ATOM 1465 O O . ALA A 1 184 ? 25.367 7.141 -5.444 1.00 78.00 184 ALA A O 1
ATOM 1466 N N . GLU A 1 185 ? 25.924 8.854 -6.778 1.00 71.88 185 GLU A N 1
ATOM 1467 C CA . GLU A 1 185 ? 26.823 8.080 -7.661 1.00 71.88 185 GLU A CA 1
ATOM 1468 C C . GLU A 1 185 ? 27.855 7.217 -6.906 1.00 71.88 185 GLU A C 1
ATOM 1470 O O . GLU A 1 185 ? 28.256 6.159 -7.384 1.00 71.88 185 GLU A O 1
ATOM 1475 N N . ASN A 1 186 ? 28.238 7.634 -5.694 1.00 73.38 186 ASN A N 1
ATOM 1476 C CA . ASN A 1 186 ? 29.252 6.972 -4.869 1.00 73.38 186 ASN A CA 1
ATOM 1477 C C . ASN A 1 186 ? 28.689 6.266 -3.620 1.00 73.38 186 ASN A C 1
ATOM 1479 O O . ASN A 1 186 ? 29.468 5.781 -2.798 1.00 73.38 186 ASN A O 1
ATOM 1483 N N . SER A 1 187 ? 27.365 6.215 -3.433 1.00 74.44 187 SER A N 1
ATOM 1484 C CA . SER A 1 187 ? 26.735 5.591 -2.262 1.00 74.44 187 SER A CA 1
ATOM 1485 C C . SER A 1 187 ? 25.569 4.699 -2.668 1.00 74.44 187 SER A C 1
ATOM 1487 O O . SER A 1 187 ? 24.623 5.139 -3.311 1.00 74.44 187 SER A O 1
ATOM 1489 N N . ARG A 1 188 ? 25.597 3.451 -2.195 1.00 73.31 188 ARG A N 1
ATOM 1490 C CA . ARG A 1 188 ? 24.479 2.501 -2.330 1.00 73.31 188 ARG A CA 1
ATOM 1491 C C . ARG A 1 188 ? 23.409 2.665 -1.250 1.00 73.31 188 ARG A C 1
ATOM 1493 O O . ARG A 1 188 ? 22.426 1.936 -1.243 1.00 73.31 188 ARG A O 1
ATOM 1500 N N . ILE A 1 189 ? 23.623 3.581 -0.309 1.00 77.75 189 ILE A N 1
ATOM 1501 C CA . ILE A 1 189 ? 22.627 3.952 0.693 1.00 77.75 189 ILE A CA 1
ATOM 1502 C C . ILE A 1 189 ? 21.866 5.149 0.116 1.00 77.75 189 ILE A C 1
ATOM 1504 O O . ILE A 1 189 ? 22.488 6.207 -0.045 1.00 77.75 189 ILE A O 1
ATOM 1508 N N . PRO A 1 190 ? 20.573 4.996 -0.228 1.00 78.25 190 PRO A N 1
ATOM 1509 C CA . PRO A 1 190 ? 19.785 6.094 -0.753 1.00 78.25 190 PRO A CA 1
ATOM 1510 C C . PRO A 1 190 ? 19.416 7.072 0.359 1.00 78.25 190 PRO A C 1
ATOM 1512 O O . PRO A 1 190 ? 19.187 6.689 1.510 1.00 78.25 190 PRO A O 1
ATOM 1515 N N . THR A 1 191 ? 19.282 8.340 -0.007 1.00 80.75 191 THR A N 1
ATOM 1516 C CA . THR A 1 191 ? 18.550 9.298 0.819 1.00 80.75 191 THR A CA 1
ATOM 1517 C C . THR A 1 191 ? 17.065 9.046 0.609 1.00 80.75 191 THR A C 1
ATOM 1519 O O . THR A 1 191 ? 16.600 9.050 -0.534 1.00 80.75 191 THR A O 1
ATOM 1522 N N . VAL A 1 192 ? 16.332 8.809 1.699 1.00 81.25 192 VAL A N 1
ATOM 1523 C CA . VAL A 1 192 ? 14.891 8.555 1.642 1.00 81.25 192 VAL A CA 1
ATOM 1524 C C . VAL A 1 192 ? 14.107 9.777 2.099 1.00 81.25 192 VAL A C 1
ATOM 1526 O O . VAL A 1 192 ? 14.330 10.295 3.193 1.00 81.25 192 VAL A O 1
ATOM 1529 N N . GLU A 1 193 ? 13.168 10.202 1.260 1.00 83.50 193 GLU A N 1
ATOM 1530 C CA . GLU A 1 193 ? 12.263 11.330 1.489 1.00 83.50 193 GLU A CA 1
ATOM 1531 C C . GLU A 1 193 ? 10.806 10.877 1.315 1.00 83.50 193 GLU A C 1
ATOM 1533 O O . GLU A 1 193 ? 10.540 9.829 0.721 1.00 83.50 193 GLU A O 1
ATOM 1538 N N . ILE A 1 194 ? 9.852 11.667 1.817 1.00 83.25 194 ILE A N 1
ATOM 1539 C CA . ILE A 1 194 ? 8.427 11.445 1.534 1.00 83.25 194 ILE A CA 1
ATOM 1540 C C . ILE A 1 194 ? 8.197 11.721 0.046 1.00 83.25 194 ILE A C 1
ATOM 1542 O O . ILE A 1 194 ? 8.518 12.803 -0.443 1.00 83.25 194 ILE A O 1
ATOM 1546 N N . GLY A 1 195 ? 7.682 10.720 -0.667 1.00 85.44 195 GLY A N 1
ATOM 1547 C CA . GLY A 1 195 ? 7.507 10.750 -2.117 1.00 85.44 195 GLY A CA 1
ATOM 1548 C C . GLY A 1 195 ? 6.053 10.651 -2.558 1.00 85.44 195 GLY A C 1
ATOM 1549 O O . GLY A 1 195 ? 5.134 10.459 -1.766 1.00 85.44 195 GLY A O 1
ATOM 1550 N N . THR A 1 196 ? 5.849 10.739 -3.866 1.00 91.00 196 THR A N 1
ATOM 1551 C CA . THR A 1 196 ? 4.565 10.453 -4.512 1.00 91.00 196 THR A CA 1
ATOM 1552 C C . THR A 1 196 ? 4.337 8.949 -4.651 1.00 91.00 196 THR A C 1
ATOM 1554 O O . THR A 1 196 ? 5.274 8.150 -4.647 1.00 91.00 196 THR A O 1
ATOM 1557 N N . ALA A 1 197 ? 3.083 8.540 -4.867 1.00 90.44 197 ALA A N 1
ATOM 1558 C CA . ALA A 1 197 ? 2.759 7.126 -5.071 1.00 90.44 197 ALA A CA 1
ATOM 1559 C C . ALA A 1 197 ? 3.477 6.550 -6.301 1.00 90.44 197 ALA A C 1
ATOM 1561 O O . ALA A 1 197 ? 3.856 5.382 -6.319 1.00 90.44 197 ALA A O 1
ATOM 1562 N N . LYS A 1 198 ? 3.727 7.391 -7.313 1.00 92.25 198 LYS A N 1
ATOM 1563 C CA . LYS A 1 198 ? 4.450 7.000 -8.523 1.00 92.25 198 LYS A CA 1
ATOM 1564 C C . LYS A 1 198 ? 5.930 6.750 -8.244 1.00 92.25 198 LYS A C 1
ATOM 1566 O O . LYS A 1 198 ? 6.470 5.760 -8.723 1.00 92.25 198 LYS A O 1
ATOM 1571 N N . GLU A 1 199 ? 6.580 7.613 -7.470 1.00 91.38 199 GLU A N 1
ATOM 1572 C CA . GLU A 1 199 ? 7.969 7.392 -7.049 1.00 91.38 199 GLU A CA 1
ATOM 1573 C C . GLU A 1 199 ? 8.085 6.138 -6.176 1.00 91.38 199 GLU A C 1
ATOM 1575 O O . GLU A 1 199 ? 8.992 5.332 -6.389 1.00 91.38 199 GLU A O 1
ATOM 1580 N N . ASP A 1 200 ? 7.113 5.911 -5.284 1.00 91.12 200 ASP A N 1
ATOM 1581 C CA . ASP A 1 200 ? 7.045 4.690 -4.477 1.00 91.12 200 ASP A CA 1
ATOM 1582 C C . ASP A 1 200 ? 6.861 3.431 -5.338 1.00 91.12 200 ASP A C 1
ATOM 1584 O O . ASP A 1 200 ? 7.476 2.400 -5.071 1.00 91.12 200 ASP A O 1
ATOM 1588 N N . ALA A 1 201 ? 6.053 3.510 -6.399 1.00 90.88 201 ALA A N 1
ATOM 1589 C CA . ALA A 1 201 ? 5.868 2.421 -7.355 1.00 90.88 201 ALA A CA 1
ATOM 1590 C C . ALA A 1 201 ? 7.180 2.077 -8.077 1.00 90.88 201 ALA A C 1
ATOM 1592 O O . ALA A 1 201 ? 7.562 0.912 -8.171 1.00 90.88 201 ALA A O 1
ATOM 1593 N N . LEU A 1 202 ? 7.886 3.099 -8.570 1.00 89.56 202 LEU A N 1
ATOM 1594 C CA . LEU A 1 202 ? 9.088 2.938 -9.392 1.00 89.56 202 LEU A CA 1
ATOM 1595 C C . LEU A 1 202 ? 10.299 2.435 -8.600 1.00 89.56 202 LEU A C 1
ATOM 1597 O O . LEU A 1 202 ? 11.146 1.738 -9.158 1.00 89.56 202 LEU A O 1
ATOM 1601 N N . ARG A 1 203 ? 10.381 2.746 -7.301 1.00 87.75 203 ARG A N 1
ATOM 1602 C CA . ARG A 1 203 ? 11.449 2.229 -6.429 1.00 87.75 203 ARG A CA 1
ATOM 1603 C C . ARG A 1 203 ? 11.217 0.788 -5.964 1.00 87.75 203 ARG A C 1
ATOM 1605 O O . ARG A 1 203 ? 12.084 0.239 -5.288 1.00 87.75 203 ARG A O 1
ATOM 1612 N N . ARG A 1 204 ? 10.064 0.172 -6.242 1.00 88.31 204 ARG A N 1
ATOM 1613 C CA . ARG A 1 204 ? 9.811 -1.218 -5.834 1.00 88.31 204 ARG A CA 1
ATOM 1614 C C . ARG A 1 204 ? 10.643 -2.194 -6.655 1.00 88.31 204 ARG A C 1
ATOM 1616 O O . ARG A 1 204 ? 11.226 -1.858 -7.682 1.00 88.31 204 ARG A O 1
ATOM 1623 N N . ASP A 1 205 ? 10.751 -3.408 -6.136 1.00 86.44 205 ASP A N 1
ATOM 1624 C CA . ASP A 1 205 ? 11.512 -4.479 -6.767 1.00 86.44 205 ASP A CA 1
ATOM 1625 C C . ASP A 1 205 ? 10.831 -4.988 -8.038 1.00 86.44 205 ASP A C 1
ATOM 1627 O O . ASP A 1 205 ? 11.504 -5.124 -9.054 1.00 86.44 205 ASP A O 1
ATOM 1631 N N . LEU A 1 206 ? 9.518 -5.228 -7.996 1.00 87.94 206 LEU A N 1
ATOM 1632 C CA . LEU A 1 206 ? 8.768 -5.846 -9.093 1.00 87.94 206 LEU A CA 1
ATOM 1633 C C . LEU A 1 206 ? 7.568 -5.002 -9.536 1.00 87.94 206 LEU A C 1
ATOM 1635 O O . LEU A 1 206 ? 6.867 -4.434 -8.695 1.00 87.94 206 LEU A O 1
ATOM 1639 N N . THR A 1 207 ? 7.268 -4.997 -10.839 1.00 90.06 207 THR A N 1
ATOM 1640 C CA . THR A 1 207 ? 6.090 -4.323 -11.423 1.00 90.06 207 THR A CA 1
ATOM 1641 C C . THR A 1 207 ? 4.787 -4.822 -10.800 1.00 90.06 207 THR A C 1
ATOM 1643 O O . THR A 1 207 ? 3.968 -4.032 -10.336 1.00 90.06 207 THR A O 1
ATOM 1646 N N . ILE A 1 208 ? 4.636 -6.136 -10.652 1.00 89.69 208 ILE A N 1
ATOM 1647 C CA . ILE A 1 208 ? 3.467 -6.764 -10.014 1.00 89.69 208 ILE A CA 1
ATOM 1648 C C . ILE A 1 208 ? 3.297 -6.396 -8.527 1.00 89.69 208 ILE A C 1
ATOM 1650 O O . ILE A 1 208 ? 2.188 -6.461 -8.005 1.00 89.69 208 ILE A O 1
ATOM 1654 N N . ASN A 1 209 ? 4.370 -5.979 -7.843 1.00 89.88 209 ASN A N 1
ATOM 1655 C CA . ASN A 1 209 ? 4.341 -5.526 -6.444 1.00 89.88 209 ASN A CA 1
ATOM 1656 C C . ASN A 1 209 ? 4.230 -4.000 -6.323 1.00 89.88 209 ASN A C 1
ATOM 1658 O O . ASN A 1 209 ? 4.197 -3.472 -5.210 1.00 89.88 209 ASN A O 1
ATOM 1662 N N . SER A 1 210 ? 4.206 -3.289 -7.450 1.00 91.62 210 SER A N 1
ATOM 1663 C CA . SER A 1 210 ? 4.098 -1.830 -7.521 1.00 91.62 210 SER A CA 1
ATOM 1664 C C . SER A 1 210 ? 2.665 -1.323 -7.699 1.00 91.62 210 SER A C 1
ATOM 1666 O O . SER A 1 210 ? 2.445 -0.119 -7.808 1.00 91.62 210 SER A O 1
ATOM 1668 N N . LEU A 1 211 ? 1.695 -2.241 -7.692 1.00 93.19 211 LEU A N 1
ATOM 1669 C CA . LEU A 1 211 ? 0.273 -1.932 -7.741 1.00 93.19 211 LEU A CA 1
ATOM 1670 C C . LEU A 1 211 ? -0.205 -1.352 -6.406 1.00 93.19 211 LEU A C 1
ATOM 1672 O O . LEU A 1 211 ? 0.209 -1.794 -5.327 1.00 93.19 211 LEU A O 1
ATOM 1676 N N . PHE A 1 212 ? -1.123 -0.396 -6.503 1.00 94.75 212 PHE A N 1
ATOM 1677 C CA . PHE A 1 212 ? -1.821 0.186 -5.365 1.00 94.75 212 PHE A CA 1
ATOM 1678 C C . PHE A 1 212 ? -3.321 -0.047 -5.499 1.00 94.75 212 PHE A C 1
ATOM 1680 O O . PHE A 1 212 ? -3.862 -0.074 -6.598 1.00 94.75 212 PHE A O 1
ATOM 1687 N N . PHE A 1 213 ? -4.013 -0.187 -4.379 1.00 94.88 213 PHE A N 1
ATOM 1688 C CA . PHE A 1 213 ? -5.466 -0.162 -4.320 1.00 94.88 213 PHE A CA 1
ATOM 1689 C C . PHE A 1 213 ? -5.892 1.072 -3.540 1.00 94.88 213 PHE A C 1
ATOM 1691 O O . PHE A 1 213 ? -5.631 1.183 -2.343 1.00 94.88 213 PHE A O 1
ATOM 1698 N N . ASN A 1 214 ? -6.519 2.021 -4.222 1.00 94.12 214 ASN A N 1
ATOM 1699 C CA . ASN A 1 214 ? -6.998 3.243 -3.604 1.00 94.12 214 ASN A CA 1
ATOM 1700 C C . ASN A 1 214 ? -8.292 2.952 -2.841 1.00 94.12 214 ASN A C 1
ATOM 1702 O O . ASN A 1 214 ? -9.312 2.591 -3.429 1.00 94.12 214 ASN A O 1
ATOM 1706 N N . ILE A 1 215 ? -8.243 3.114 -1.521 1.00 93.44 215 ILE A N 1
ATOM 1707 C CA . ILE A 1 215 ? -9.355 2.793 -0.624 1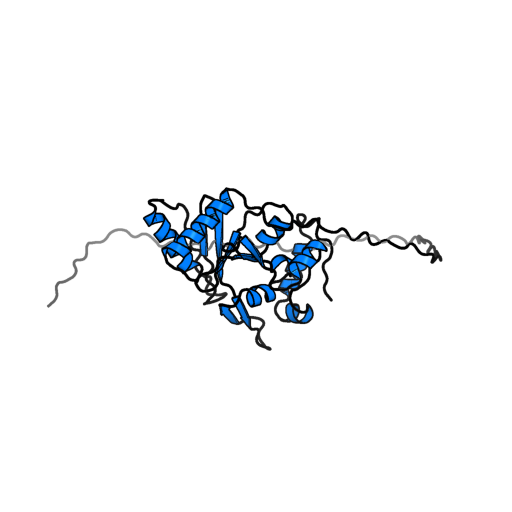.00 93.44 215 ILE A CA 1
ATOM 1708 C C . ILE A 1 215 ? -10.482 3.822 -0.774 1.00 93.44 215 ILE A C 1
ATOM 1710 O O . ILE A 1 215 ? -11.656 3.486 -0.630 1.00 93.44 215 ILE A O 1
ATOM 1714 N N . ASN A 1 216 ? -10.139 5.068 -1.109 1.00 89.62 216 ASN A N 1
ATOM 1715 C CA . ASN A 1 216 ? -11.100 6.149 -1.301 1.00 89.62 216 ASN A CA 1
ATOM 1716 C C . ASN A 1 216 ? -11.954 5.934 -2.561 1.00 89.62 216 ASN A C 1
ATOM 1718 O O . ASN A 1 216 ? -13.162 6.156 -2.521 1.00 89.62 216 ASN A O 1
ATOM 1722 N N . THR A 1 217 ? -11.341 5.512 -3.671 1.00 90.56 217 THR A N 1
ATOM 1723 C CA . THR A 1 217 ? -12.032 5.302 -4.959 1.00 90.56 217 THR A CA 1
ATOM 1724 C C . THR A 1 217 ? -12.421 3.847 -5.216 1.00 90.56 217 THR A C 1
ATOM 1726 O O . THR A 1 217 ? -13.138 3.578 -6.177 1.00 90.56 217 THR A O 1
ATOM 1729 N N . LYS A 1 218 ? -11.963 2.912 -4.374 1.00 90.25 218 LYS A N 1
ATOM 1730 C CA . LYS A 1 218 ? -12.107 1.456 -4.542 1.00 90.25 218 LYS A CA 1
ATOM 1731 C C . LYS A 1 218 ? -11.587 0.948 -5.894 1.00 90.25 218 LYS A C 1
ATOM 1733 O O . LYS A 1 218 ? -12.161 0.038 -6.488 1.00 90.25 218 LYS A O 1
ATOM 1738 N N . SER A 1 219 ? -10.498 1.533 -6.387 1.00 91.94 219 SER A N 1
ATOM 1739 C CA . SER A 1 219 ? -9.910 1.193 -7.686 1.00 91.94 219 SER A CA 1
ATOM 1740 C C . SER A 1 219 ? -8.444 0.799 -7.561 1.00 91.94 219 SER A C 1
ATOM 1742 O O . SER A 1 219 ? -7.710 1.344 -6.736 1.00 91.94 219 SER A O 1
ATOM 1744 N N . VAL A 1 220 ? -7.999 -0.118 -8.420 1.00 93.12 220 VAL A N 1
ATOM 1745 C CA . VAL A 1 220 ? -6.574 -0.441 -8.556 1.00 93.12 220 VAL A CA 1
ATOM 1746 C C . VAL A 1 220 ? -5.889 0.638 -9.392 1.00 93.12 220 VAL A C 1
ATOM 1748 O O . VAL A 1 220 ? -6.351 0.986 -10.476 1.00 93.12 220 VAL A O 1
ATOM 1751 N N . GLU A 1 221 ? -4.786 1.165 -8.879 1.00 93.12 221 GLU A N 1
ATOM 1752 C CA . GLU 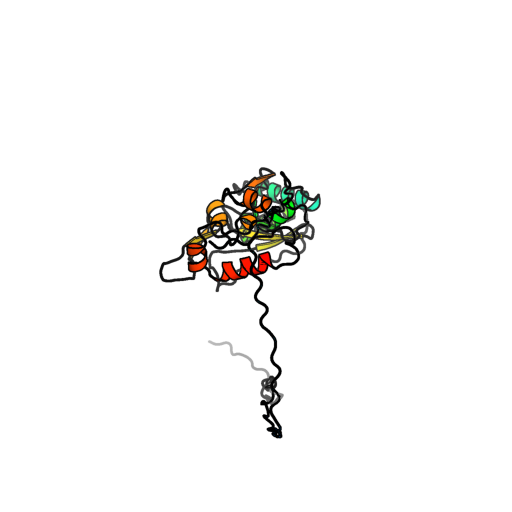A 1 221 ? -3.916 2.134 -9.531 1.00 93.12 221 GLU A CA 1
ATOM 1753 C C . GLU A 1 221 ? -2.619 1.435 -9.965 1.00 93.12 221 GLU A C 1
ATOM 1755 O O . GLU A 1 221 ? -1.848 0.941 -9.137 1.00 93.12 221 GLU A O 1
ATOM 1760 N N . ASP A 1 222 ? -2.360 1.420 -11.273 1.00 92.94 222 ASP A N 1
ATOM 1761 C CA . ASP A 1 222 ? -1.074 1.010 -11.838 1.00 92.94 222 ASP A CA 1
ATOM 1762 C C . ASP A 1 222 ? -0.285 2.247 -12.273 1.00 92.94 222 ASP A C 1
ATOM 1764 O O . ASP A 1 222 ? -0.457 2.783 -13.367 1.00 92.94 222 ASP A O 1
ATOM 1768 N N . LEU A 1 223 ? 0.592 2.714 -11.387 1.00 91.25 223 LEU A N 1
ATOM 1769 C CA . LEU A 1 223 ? 1.394 3.918 -11.613 1.00 91.25 223 LEU A CA 1
ATOM 1770 C C . LEU A 1 223 ? 2.631 3.657 -12.485 1.00 91.25 223 LEU A C 1
ATOM 1772 O O . LEU A 1 223 ? 3.262 4.607 -12.956 1.00 91.25 223 LEU A O 1
ATOM 1776 N N . THR A 1 224 ? 2.964 2.383 -12.712 1.00 88.38 224 THR A N 1
ATOM 1777 C CA . THR A 1 224 ? 4.024 1.966 -13.641 1.00 88.38 224 THR A CA 1
ATOM 1778 C C . THR A 1 224 ? 3.506 1.783 -15.065 1.00 88.38 224 THR A C 1
ATOM 1780 O O . THR A 1 224 ? 4.286 1.866 -16.011 1.00 88.38 224 THR A O 1
ATOM 1783 N N . GLY A 1 225 ? 2.200 1.539 -15.215 1.00 89.56 225 GLY A N 1
ATOM 1784 C CA . GLY A 1 225 ? 1.524 1.252 -16.480 1.00 89.56 225 GLY A CA 1
ATOM 1785 C C . GLY A 1 225 ? 1.787 -0.149 -17.039 1.00 89.56 225 GLY A C 1
ATOM 1786 O O . GLY A 1 225 ? 1.255 -0.472 -18.097 1.00 89.56 225 GLY A O 1
ATOM 1787 N N . ARG A 1 226 ? 2.612 -0.964 -16.367 1.00 89.19 226 ARG A N 1
ATOM 1788 C CA . ARG A 1 226 ? 2.978 -2.326 -16.796 1.00 89.19 226 ARG A CA 1
ATOM 1789 C C . ARG A 1 226 ? 2.553 -3.405 -15.804 1.00 89.19 226 ARG A C 1
ATOM 1791 O O . ARG A 1 226 ? 2.384 -4.550 -16.205 1.00 89.19 226 ARG A O 1
ATOM 1798 N N . GLY A 1 227 ? 2.338 -3.070 -14.532 1.00 87.81 227 GLY A N 1
ATOM 1799 C CA . GLY A 1 227 ? 2.087 -4.041 -13.466 1.00 87.81 227 GLY A CA 1
ATOM 1800 C C . GLY A 1 227 ? 0.877 -4.945 -13.712 1.00 87.81 227 GLY A C 1
ATOM 1801 O O . GLY A 1 227 ? 0.967 -6.150 -13.484 1.00 87.81 227 GLY A O 1
ATOM 1802 N N . LEU A 1 228 ? -0.238 -4.405 -14.217 1.00 89.38 228 LEU A N 1
ATOM 1803 C CA . LEU A 1 228 ? -1.429 -5.214 -14.521 1.00 89.38 228 LEU A CA 1
ATOM 1804 C C . LEU A 1 228 ? -1.228 -6.130 -15.735 1.00 89.38 228 LEU A C 1
ATOM 1806 O O . LEU A 1 228 ? -1.705 -7.267 -15.749 1.00 89.38 228 LEU A O 1
ATOM 1810 N N . GLU A 1 229 ? -0.539 -5.638 -16.763 1.00 89.75 229 GLU A N 1
ATOM 1811 C CA . GLU A 1 229 ? -0.245 -6.411 -17.970 1.00 89.75 229 GLU A CA 1
ATOM 1812 C C . GLU A 1 229 ? 0.758 -7.533 -17.673 1.00 89.75 229 GLU A C 1
ATOM 1814 O O . GLU A 1 229 ? 0.553 -8.677 -18.088 1.00 89.75 229 GLU A O 1
ATOM 1819 N N . ASP A 1 230 ? 1.796 -7.226 -16.898 1.00 89.19 230 ASP A N 1
ATOM 1820 C CA . ASP A 1 230 ? 2.796 -8.184 -16.441 1.00 89.19 230 ASP A CA 1
ATOM 1821 C C . ASP A 1 230 ? 2.153 -9.267 -15.575 1.00 89.19 230 ASP A C 1
ATOM 1823 O O . ASP A 1 230 ? 2.416 -10.453 -15.781 1.00 89.19 230 ASP A O 1
ATOM 1827 N N . LEU A 1 231 ? 1.226 -8.895 -14.684 1.00 88.56 231 LEU A N 1
ATOM 1828 C CA . LEU A 1 231 ? 0.482 -9.857 -13.874 1.00 88.56 231 LEU A CA 1
ATOM 1829 C C . LEU A 1 231 ? -0.337 -10.822 -14.746 1.00 88.56 231 LEU A C 1
ATOM 1831 O O . LEU A 1 231 ? -0.249 -12.034 -14.555 1.00 88.56 231 LEU A O 1
ATOM 1835 N N . LYS A 1 232 ? -1.058 -10.315 -15.758 1.00 87.62 232 LYS A N 1
ATOM 1836 C CA . LYS A 1 232 ? -1.824 -11.138 -16.722 1.00 87.62 232 LYS A CA 1
ATOM 1837 C C . LYS A 1 232 ? -0.933 -12.085 -17.528 1.00 87.62 232 LYS A C 1
ATOM 1839 O O . LYS A 1 232 ? -1.317 -13.216 -17.831 1.00 87.62 232 LYS A O 1
ATOM 1844 N N . LYS A 1 233 ? 0.275 -11.634 -17.870 1.00 86.56 233 LYS A N 1
ATOM 1845 C CA . LYS A 1 233 ? 1.281 -12.432 -18.587 1.00 86.56 233 LYS A CA 1
ATOM 1846 C C . LYS A 1 233 ? 2.060 -13.390 -17.678 1.00 86.56 233 LYS A C 1
ATOM 1848 O O . LYS A 1 233 ? 2.846 -14.182 -18.201 1.00 86.56 233 LYS A O 1
ATOM 1853 N N . GLY A 1 234 ? 1.877 -13.322 -16.356 1.00 83.88 234 GLY A N 1
ATOM 1854 C CA . GLY A 1 234 ? 2.674 -14.081 -15.391 1.00 83.88 234 GLY A CA 1
ATOM 1855 C C . GLY A 1 234 ? 4.158 -13.704 -15.437 1.00 83.88 234 GLY A C 1
ATOM 1856 O O . GLY A 1 234 ? 5.022 -14.586 -15.357 1.00 83.88 234 GLY A O 1
ATOM 1857 N N . LEU A 1 235 ? 4.440 -12.412 -15.622 1.00 85.19 235 LEU A N 1
ATOM 1858 C CA . LEU A 1 235 ? 5.768 -11.841 -15.787 1.00 85.19 235 LEU A CA 1
ATOM 1859 C C . LEU A 1 235 ? 6.262 -11.159 -14.500 1.00 85.19 235 LEU A C 1
ATOM 1861 O O . LEU A 1 235 ? 5.560 -10.367 -13.880 1.00 85.19 235 LEU A O 1
ATOM 1865 N N . ILE A 1 236 ? 7.503 -11.458 -14.129 1.00 85.00 236 ILE A N 1
ATOM 1866 C CA . ILE A 1 236 ? 8.272 -10.805 -13.070 1.00 85.00 236 ILE A CA 1
ATOM 1867 C C . ILE A 1 236 ? 9.304 -9.922 -13.767 1.00 85.00 236 ILE A C 1
ATOM 1869 O O . ILE A 1 236 ? 10.273 -10.435 -14.332 1.00 85.00 236 ILE A O 1
ATOM 1873 N N . ASP A 1 237 ? 9.075 -8.613 -13.729 1.00 86.50 237 ASP A N 1
ATOM 1874 C CA . ASP A 1 237 ? 9.962 -7.592 -14.290 1.00 86.50 237 ASP A CA 1
ATOM 1875 C C . ASP A 1 237 ? 10.152 -6.438 -13.290 1.00 86.50 237 ASP A C 1
ATOM 1877 O O . ASP A 1 237 ? 9.352 -6.257 -12.364 1.00 86.50 237 ASP A O 1
ATOM 1881 N N . THR A 1 238 ? 11.228 -5.669 -13.450 1.00 87.56 238 THR A N 1
ATOM 1882 C CA . THR A 1 238 ? 11.521 -4.487 -12.632 1.00 87.56 238 THR A CA 1
ATOM 1883 C C . THR A 1 238 ? 10.817 -3.245 -13.198 1.00 87.56 238 THR A C 1
ATOM 1885 O O . THR A 1 238 ? 10.751 -3.082 -14.420 1.00 87.56 238 THR A O 1
ATOM 1888 N N . PRO A 1 239 ? 10.304 -2.318 -12.358 1.00 85.69 239 PRO A N 1
ATOM 1889 C CA . PRO A 1 239 ? 9.638 -1.103 -12.844 1.00 85.69 239 PRO A CA 1
ATOM 1890 C C . PRO A 1 239 ? 10.535 -0.218 -13.716 1.00 85.69 239 PRO A C 1
ATOM 1892 O O . PRO A 1 239 ? 10.093 0.288 -14.750 1.00 85.69 239 PRO A O 1
ATOM 1895 N N . LEU A 1 240 ? 11.794 -0.067 -13.303 1.00 86.25 240 LEU A N 1
ATOM 1896 C CA . LEU A 1 240 ? 12.851 0.659 -14.005 1.00 86.25 240 LEU A CA 1
ATOM 1897 C C . LEU A 1 240 ? 13.755 -0.312 -14.782 1.00 86.25 240 LEU A C 1
ATOM 1899 O O . LEU A 1 240 ? 13.688 -1.521 -14.545 1.00 86.25 240 LEU A O 1
ATOM 1903 N N . PRO A 1 241 ? 14.613 0.186 -15.698 1.00 84.56 241 PRO A N 1
ATOM 1904 C CA . PRO A 1 241 ? 15.556 -0.664 -16.412 1.00 84.56 241 PRO A CA 1
ATOM 1905 C C . PRO A 1 241 ? 16.388 -1.514 -15.447 1.00 84.56 241 PRO A C 1
ATOM 1907 O O . PRO A 1 241 ? 16.991 -0.994 -14.503 1.00 84.56 241 PRO A O 1
ATOM 1910 N N . ALA A 1 242 ? 16.452 -2.818 -15.717 1.00 80.25 242 ALA A N 1
ATOM 1911 C CA . ALA A 1 242 ? 17.087 -3.804 -14.848 1.00 80.25 242 ALA A CA 1
ATOM 1912 C C . ALA A 1 242 ? 18.518 -3.392 -14.461 1.00 80.25 242 ALA A C 1
ATOM 1914 O O . ALA A 1 242 ? 18.890 -3.403 -13.288 1.00 80.25 242 ALA A O 1
ATOM 1915 N N . LYS A 1 243 ? 19.295 -2.895 -15.435 1.00 80.75 243 LYS A N 1
ATOM 1916 C CA . LYS A 1 243 ? 20.661 -2.406 -15.210 1.00 80.75 243 LYS A CA 1
ATOM 1917 C C . LYS A 1 243 ? 20.743 -1.302 -14.150 1.00 80.75 243 LYS A C 1
ATOM 1919 O O . LYS A 1 243 ? 21.618 -1.383 -13.296 1.00 80.75 243 LYS A O 1
ATOM 1924 N N . SER A 1 244 ? 19.870 -0.291 -14.186 1.00 79.88 244 SER A N 1
ATOM 1925 C CA . SER A 1 244 ? 19.868 0.767 -13.162 1.00 79.88 244 SER A CA 1
ATOM 1926 C C . SER A 1 244 ? 19.428 0.219 -11.809 1.00 79.88 244 SER A C 1
ATOM 1928 O O . SER A 1 244 ? 20.127 0.400 -10.820 1.00 79.88 244 SER A O 1
ATOM 1930 N N . THR A 1 245 ? 18.351 -0.568 -11.781 1.00 79.56 245 THR A N 1
ATOM 1931 C CA . THR A 1 245 ? 17.812 -1.141 -10.541 1.00 79.56 245 THR A CA 1
ATOM 1932 C C . THR A 1 245 ? 18.818 -2.040 -9.817 1.00 79.56 245 THR A C 1
ATOM 1934 O O . THR A 1 245 ? 18.856 -2.054 -8.588 1.00 79.56 245 THR A O 1
ATOM 1937 N N . PHE A 1 246 ? 19.656 -2.775 -10.553 1.00 78.31 246 PHE A N 1
ATOM 1938 C CA . PHE A 1 246 ? 20.680 -3.646 -9.967 1.00 78.31 246 PHE A CA 1
ATOM 1939 C C . PHE A 1 246 ? 21.923 -2.897 -9.500 1.00 78.31 246 PHE A C 1
ATOM 1941 O O . PHE A 1 246 ? 22.595 -3.363 -8.578 1.00 78.31 246 PHE A O 1
ATOM 1948 N N . LEU A 1 247 ? 22.247 -1.770 -10.140 1.00 79.62 247 LEU A N 1
ATOM 1949 C CA . LEU A 1 247 ? 23.316 -0.888 -9.677 1.00 79.62 247 LEU A CA 1
ATOM 1950 C C . LEU A 1 247 ? 22.922 -0.208 -8.361 1.00 79.62 247 LEU A C 1
ATOM 1952 O O . LEU A 1 247 ? 23.759 -0.125 -7.460 1.00 79.62 247 LEU A O 1
ATOM 1956 N N . ASP A 1 248 ? 21.655 0.190 -8.244 1.00 79.81 248 ASP A N 1
ATOM 1957 C CA . ASP A 1 248 ? 21.094 0.829 -7.054 1.00 79.81 248 ASP A CA 1
ATOM 1958 C C . ASP A 1 248 ? 20.988 -0.150 -5.869 1.00 79.81 248 ASP A C 1
ATOM 1960 O O . ASP A 1 248 ? 21.486 0.134 -4.778 1.00 79.81 248 ASP A O 1
ATOM 1964 N N . ASP A 1 249 ? 20.380 -1.329 -6.073 1.00 78.25 249 ASP A N 1
ATOM 1965 C CA . ASP A 1 249 ? 20.235 -2.361 -5.035 1.00 78.25 249 ASP A CA 1
ATOM 1966 C C . ASP A 1 249 ? 20.313 -3.796 -5.612 1.00 78.25 249 ASP A C 1
ATOM 1968 O O . ASP A 1 249 ? 19.311 -4.337 -6.100 1.00 78.25 249 ASP A O 1
ATOM 1972 N N . PRO A 1 250 ? 21.465 -4.488 -5.492 1.00 80.38 250 PRO A N 1
ATOM 1973 C CA . PRO A 1 250 ? 21.615 -5.858 -5.981 1.00 80.38 250 PRO A CA 1
ATOM 1974 C C . PRO A 1 250 ? 20.747 -6.872 -5.216 1.00 80.38 250 PRO A C 1
ATOM 1976 O O . PRO A 1 250 ? 20.479 -7.960 -5.731 1.00 80.38 250 PRO A O 1
ATOM 1979 N N . LEU A 1 251 ? 20.258 -6.543 -4.011 1.00 82.12 251 LEU A N 1
ATOM 1980 C CA . LEU A 1 251 ? 19.353 -7.426 -3.271 1.00 82.12 251 LEU A CA 1
ATOM 1981 C C . LEU A 1 251 ? 17.986 -7.541 -3.955 1.00 82.12 251 LEU A C 1
ATOM 1983 O O . LEU A 1 251 ? 17.287 -8.530 -3.728 1.00 82.12 251 LEU A O 1
ATOM 1987 N N . ARG A 1 252 ? 17.604 -6.592 -4.825 1.00 81.69 252 ARG A N 1
ATOM 1988 C CA . ARG A 1 252 ? 16.380 -6.692 -5.643 1.00 81.69 252 ARG A CA 1
ATOM 1989 C C . ARG A 1 252 ? 16.410 -7.910 -6.564 1.00 81.69 252 ARG A C 1
ATOM 1991 O O . ARG A 1 252 ? 15.387 -8.571 -6.707 1.00 81.69 252 ARG A O 1
ATOM 1998 N N . VAL A 1 253 ? 17.581 -8.282 -7.091 1.00 80.31 253 VAL A N 1
ATOM 1999 C CA . VAL A 1 253 ? 17.748 -9.495 -7.915 1.00 80.31 253 VAL A CA 1
ATOM 2000 C C . VAL A 1 253 ? 17.463 -10.747 -7.091 1.00 80.31 253 VAL A C 1
ATOM 2002 O O . VAL A 1 253 ? 16.677 -11.602 -7.492 1.00 80.31 253 VAL A O 1
ATOM 2005 N N . LEU A 1 254 ? 18.071 -10.845 -5.906 1.00 80.88 254 LEU A N 1
ATOM 2006 C CA . LEU A 1 254 ? 17.874 -11.991 -5.017 1.00 80.88 254 LEU A CA 1
ATOM 2007 C C . LEU A 1 254 ? 16.419 -12.096 -4.551 1.00 80.88 254 LEU A C 1
ATOM 2009 O O . LEU A 1 254 ? 15.882 -13.201 -4.468 1.00 80.88 254 LEU A O 1
ATOM 2013 N N . ARG A 1 255 ? 15.761 -10.958 -4.296 1.00 82.19 255 ARG A N 1
ATOM 2014 C CA . ARG A 1 255 ? 14.327 -10.905 -3.985 1.00 82.19 255 ARG A CA 1
ATOM 2015 C C . ARG A 1 255 ? 13.470 -11.370 -5.157 1.00 82.19 255 ARG A C 1
ATOM 2017 O O . ARG A 1 255 ? 12.580 -12.185 -4.938 1.00 82.19 255 ARG A O 1
ATOM 2024 N N . ALA A 1 256 ? 13.767 -10.936 -6.379 1.00 81.06 256 ALA A N 1
ATOM 2025 C CA . ALA A 1 256 ? 13.061 -11.371 -7.581 1.00 81.06 256 ALA A CA 1
ATOM 2026 C C . ALA A 1 256 ? 13.214 -12.883 -7.834 1.00 81.06 256 ALA A C 1
ATOM 2028 O O . ALA A 1 256 ? 12.225 -13.567 -8.090 1.00 81.06 256 ALA A O 1
ATOM 2029 N N . ILE A 1 257 ? 14.423 -13.435 -7.670 1.00 79.88 257 ILE A N 1
ATOM 2030 C CA . ILE A 1 257 ? 14.670 -14.885 -7.769 1.00 79.88 257 ILE A CA 1
ATOM 2031 C C . ILE A 1 257 ? 13.903 -15.640 -6.678 1.00 79.88 257 ILE A C 1
ATOM 2033 O O . ILE A 1 257 ? 13.219 -16.627 -6.958 1.00 79.88 257 ILE A O 1
ATOM 2037 N N . ARG A 1 258 ? 13.981 -15.175 -5.425 1.00 81.81 258 ARG A N 1
ATOM 2038 C CA . ARG A 1 258 ? 13.230 -15.762 -4.307 1.00 81.81 258 ARG A CA 1
ATOM 2039 C C . ARG A 1 258 ? 11.726 -15.738 -4.575 1.00 81.81 258 ARG A C 1
ATOM 2041 O O . ARG A 1 258 ? 11.038 -16.714 -4.291 1.00 81.81 258 ARG A O 1
ATOM 2048 N N . PHE A 1 259 ? 11.221 -14.643 -5.129 1.00 78.62 259 PHE A N 1
ATOM 2049 C CA . PHE A 1 259 ? 9.818 -14.516 -5.488 1.00 78.62 259 PHE A CA 1
ATOM 2050 C C . PHE A 1 259 ? 9.419 -15.539 -6.562 1.00 78.62 259 PHE A C 1
ATOM 2052 O O . PHE A 1 259 ? 8.483 -16.302 -6.345 1.00 78.62 259 PHE A O 1
ATOM 2059 N N . GLY A 1 260 ? 10.187 -15.646 -7.652 1.00 75.88 260 GLY A N 1
ATOM 2060 C CA . GLY A 1 260 ? 9.926 -16.610 -8.730 1.00 75.88 260 GLY A CA 1
ATOM 2061 C C . GLY A 1 260 ? 10.056 -18.086 -8.325 1.00 75.88 260 GLY A C 1
ATOM 2062 O O . GLY A 1 260 ? 9.511 -18.957 -8.991 1.00 75.88 260 GLY A O 1
ATOM 2063 N N . THR A 1 261 ? 10.761 -18.383 -7.230 1.00 76.25 261 THR A N 1
ATOM 2064 C CA . THR A 1 261 ? 10.953 -19.752 -6.707 1.00 76.25 261 THR A CA 1
ATOM 2065 C C . THR A 1 261 ? 9.996 -20.120 -5.574 1.00 76.25 261 THR A C 1
ATOM 2067 O O . THR A 1 261 ? 9.953 -21.275 -5.149 1.00 76.25 261 THR A O 1
ATOM 2070 N N . SER A 1 262 ? 9.214 -19.163 -5.070 1.00 66.88 262 SER A N 1
ATOM 2071 C CA . SER A 1 262 ? 8.277 -19.406 -3.975 1.00 66.88 262 SER A CA 1
ATOM 2072 C C . SER A 1 262 ? 7.083 -20.232 -4.467 1.00 66.88 262 SER A C 1
ATOM 2074 O O . SER A 1 262 ? 6.417 -19.854 -5.427 1.00 66.88 262 SER A O 1
ATOM 2076 N N . CYS A 1 263 ? 6.788 -21.349 -3.788 1.00 49.12 263 CYS A N 1
ATOM 2077 C CA . CYS A 1 263 ? 5.780 -22.343 -4.205 1.00 49.12 263 CYS A CA 1
ATOM 2078 C C . CYS A 1 263 ? 4.355 -21.786 -4.376 1.00 49.12 263 CYS A C 1
ATOM 2080 O O . CYS A 1 263 ? 3.544 -22.379 -5.083 1.00 49.12 263 CYS A O 1
ATOM 2082 N N . ASP A 1 264 ? 4.054 -20.640 -3.768 1.00 56.09 264 ASP A N 1
ATOM 2083 C CA . ASP A 1 264 ? 2.760 -19.976 -3.908 1.00 56.09 264 ASP A CA 1
ATOM 2084 C C . ASP A 1 264 ? 2.585 -19.345 -5.307 1.00 56.09 264 ASP A C 1
ATOM 2086 O O . ASP A 1 264 ? 1.485 -19.262 -5.845 1.00 56.09 264 ASP A O 1
ATOM 2090 N N . GLN A 1 265 ? 3.673 -18.979 -5.985 1.00 58.16 265 GLN A N 1
ATOM 2091 C CA . GLN A 1 265 ? 3.636 -18.270 -7.269 1.00 58.16 265 GLN A CA 1
ATOM 2092 C C . GLN A 1 265 ? 3.559 -19.210 -8.481 1.00 58.16 265 GLN A C 1
ATOM 2094 O O . GLN A 1 265 ? 3.987 -18.854 -9.570 1.00 58.16 265 GLN A O 1
ATOM 2099 N N . SER A 1 266 ? 2.971 -20.400 -8.323 1.00 51.03 266 SER A N 1
ATOM 2100 C CA . SER A 1 266 ? 2.863 -21.447 -9.361 1.00 51.03 266 SER A CA 1
ATOM 2101 C C . SER A 1 266 ? 2.213 -21.006 -10.689 1.00 51.03 266 SER A C 1
ATOM 2103 O O . SER A 1 266 ? 2.313 -21.718 -11.690 1.00 51.03 266 SER A O 1
ATOM 2105 N N . GLN A 1 267 ? 1.577 -19.830 -10.715 1.00 52.72 267 GLN A N 1
ATOM 2106 C CA . GLN A 1 267 ? 0.990 -19.208 -11.903 1.00 52.72 267 GLN A CA 1
ATOM 2107 C C . GLN A 1 267 ? 1.919 -18.191 -12.599 1.00 52.72 267 GLN A C 1
ATOM 2109 O O . GLN A 1 267 ? 1.711 -17.892 -13.770 1.00 52.72 267 GLN A O 1
ATOM 2114 N N . ILE A 1 268 ? 2.962 -17.687 -11.932 1.00 59.47 268 ILE A N 1
ATOM 2115 C CA . ILE A 1 268 ? 3.887 -16.672 -12.454 1.00 59.47 268 ILE A CA 1
ATOM 2116 C C . ILE A 1 268 ? 5.183 -17.372 -12.880 1.00 59.47 268 ILE A C 1
ATOM 2118 O O . ILE A 1 268 ? 5.939 -17.868 -12.052 1.00 59.47 268 ILE A O 1
ATOM 2122 N N . VAL A 1 269 ? 5.419 -17.470 -14.190 1.00 56.41 269 VAL A N 1
ATOM 2123 C CA . VAL A 1 269 ? 6.358 -18.465 -14.750 1.00 56.41 269 VAL A CA 1
ATOM 2124 C C . VAL A 1 269 ? 7.623 -17.834 -15.343 1.00 56.41 269 VAL A C 1
ATOM 2126 O O . VAL A 1 269 ? 8.565 -18.552 -15.675 1.00 56.41 269 VAL A O 1
ATOM 2129 N N . ARG A 1 270 ? 7.703 -16.504 -15.489 1.00 61.47 270 ARG A N 1
ATOM 2130 C CA . ARG A 1 270 ? 8.847 -15.866 -16.166 1.00 61.47 270 ARG A CA 1
ATOM 2131 C C . ARG A 1 270 ? 9.440 -14.723 -15.364 1.00 61.47 270 ARG A C 1
ATOM 2133 O O . ARG A 1 270 ? 8.769 -13.732 -15.125 1.00 61.47 270 ARG A O 1
ATOM 2140 N N . VAL A 1 271 ? 10.720 -14.849 -15.026 1.00 60.81 271 VAL A N 1
ATOM 2141 C CA . VAL A 1 271 ? 11.557 -13.739 -14.560 1.00 60.81 271 VAL A CA 1
ATOM 2142 C C . VAL A 1 271 ? 12.318 -13.202 -15.764 1.00 60.81 271 VAL A C 1
ATOM 2144 O O . VAL A 1 271 ? 13.087 -13.945 -16.375 1.00 60.81 271 VAL A O 1
ATOM 2147 N N . ILE A 1 272 ? 12.073 -11.947 -16.138 1.00 60.62 272 ILE A N 1
ATOM 2148 C CA . ILE A 1 272 ? 12.821 -11.276 -17.203 1.00 60.62 272 ILE A CA 1
ATOM 2149 C C . ILE A 1 272 ? 13.854 -10.367 -16.542 1.00 60.62 272 ILE A C 1
ATOM 2151 O O . ILE A 1 272 ? 13.523 -9.428 -15.832 1.00 60.62 272 ILE A O 1
ATOM 2155 N N . PHE A 1 273 ? 15.125 -10.672 -16.784 1.00 54.69 273 PHE A N 1
ATOM 2156 C CA . PHE A 1 273 ? 16.237 -9.767 -16.534 1.00 54.69 273 PHE A CA 1
ATOM 2157 C C . PHE A 1 273 ? 16.893 -9.525 -17.896 1.00 54.69 273 PHE A C 1
ATOM 2159 O O . PHE A 1 273 ? 17.643 -10.382 -18.364 1.00 54.69 273 PHE A O 1
ATOM 2166 N N . LEU A 1 274 ? 16.534 -8.436 -18.580 1.00 41.72 274 LEU A N 1
ATOM 2167 C CA . LEU A 1 274 ? 17.166 -8.019 -19.840 1.00 41.72 274 LEU A CA 1
ATOM 2168 C C . LEU A 1 274 ? 18.118 -6.849 -19.591 1.00 41.72 274 LEU A C 1
ATOM 2170 O O . LEU A 1 274 ? 17.691 -5.871 -18.938 1.00 41.72 274 LEU A O 1
#

Sequence (274 aa):
MSLRLLLPPRGSLLLLFPLRRRQTPRPPPFRTTATDVPHRASSFFSIPIRAFTGVSGMAAGTHQRTVEVRESVELTEEEERIFARLLDVVRHFGLGTQLRVAGGWVRDKLLGKGSADIDIALDNMTGQNFCERVNEYSKFMGEEQKGIGVIQCNPDQSKHLETARMLIYGIWIDFVNLRSEKYAENSRIPTVEIGTAKEDALRRDLTINSLFFNINTKSVEDLTGRGLEDLKKGLIDTPLPAKSTFLDDPLRVLRAIRFGTSCDQSQIVRVIFL

pLDDT: mean 70.12, std 23.06, range [27.72, 94.88]

InterPro domains:
  IPR002646 Poly A polymerase, head domain [PF01743] (99-236)
  IPR002646 Poly A polymerase, head domain [cd05398] (86-233)
  IPR043519 Nucleotidyltransferase superfamily [G3DSA:3.30.460.10] (63-232)
  IPR043519 Nucleotidyltransferase superfamily [SSF81301] (79-233)